Protein AF-A0A8T3V4Y4-F1 (afdb_monomer_lite)

Radius of gyration: 36.97 Å; chains: 1; bounding box: 71×54×100 Å

Secondary structure (DSSP, 8-state):
-HHHHHHHHHHHHHTTS-SHHHHHHHHHHT--HHHHHHHHHHHHHHHHTT-S-TTS-HHHHHHHHHHHHHHHHHHHHHHHHHHHHHSTTSHHIIIIITTS---HHHHHHHHHHHHHHHHHH---HHHHHHHHHHHHHHHHHHHHHHHHHHHHHSSS--HHHHHHHHHH-TT--HHHHHHHHHHHHHHHHTT---S-HHHHHHHHHHHHHHHHHHHHHHHHHHHHHSSSSHHHHHHHHTT--HHHHHHHHHHHHHHHHTTSS-TTT-SHHHHHHHHHHHTT-

Structure (mmCIF, N/CA/C/O backbone):
data_AF-A0A8T3V4Y4-F1
#
_entry.id   AF-A0A8T3V4Y4-F1
#
loop_
_atom_site.group_PDB
_atom_site.id
_atom_site.type_symbol
_atom_site.label_atom_id
_atom_site.label_alt_id
_atom_site.label_comp_id
_atom_site.label_asym_id
_atom_site.label_entity_id
_atom_site.label_seq_id
_atom_site.pdbx_PDB_ins_code
_atom_site.Cartn_x
_atom_site.Cartn_y
_atom_site.Cartn_z
_atom_site.occupancy
_atom_site.B_iso_or_equiv
_atom_site.auth_seq_id
_atom_site.auth_comp_id
_atom_site.auth_asym_id
_atom_site.auth_atom_id
_atom_site.pdbx_PDB_model_num
ATOM 1 N N . MET A 1 1 ? -27.167 -35.123 38.455 1.00 60.12 1 MET A N 1
ATOM 2 C CA . MET A 1 1 ? -26.313 -35.213 39.659 1.00 60.12 1 MET A CA 1
ATOM 3 C C . MET A 1 1 ? -25.121 -34.272 39.622 1.00 60.12 1 MET A C 1
ATOM 5 O O . MET A 1 1 ? -25.057 -33.452 40.518 1.00 60.12 1 MET A O 1
ATOM 9 N N . ILE A 1 2 ? -24.197 -34.334 38.652 1.00 62.56 2 ILE A N 1
ATOM 10 C CA . ILE A 1 2 ? -23.038 -33.414 38.645 1.00 62.56 2 ILE A CA 1
ATOM 11 C C . ILE A 1 2 ? -23.476 -31.953 38.407 1.00 62.56 2 ILE A C 1
ATOM 13 O O . ILE A 1 2 ? -23.191 -31.102 39.245 1.00 62.56 2 ILE A O 1
ATOM 17 N N . ASN A 1 3 ? -24.281 -31.679 37.376 1.00 77.31 3 ASN A N 1
ATOM 18 C CA . ASN A 1 3 ? -24.719 -30.307 37.059 1.00 77.31 3 ASN A CA 1
ATOM 19 C C . ASN A 1 3 ? -25.634 -29.721 38.142 1.00 77.31 3 ASN A C 1
ATOM 21 O O . ASN A 1 3 ? -25.551 -28.541 38.445 1.00 77.31 3 ASN A O 1
ATOM 25 N N . GLU A 1 4 ? -26.446 -30.553 38.805 1.00 79.75 4 GLU A N 1
ATOM 26 C CA . GLU A 1 4 ? -27.276 -30.136 39.949 1.00 79.75 4 GLU A CA 1
ATOM 27 C C . GLU A 1 4 ? -26.428 -29.663 41.140 1.00 79.75 4 GLU A C 1
ATOM 29 O O . GLU A 1 4 ? -26.810 -28.720 41.828 1.00 79.75 4 GLU A O 1
ATOM 34 N N . VAL A 1 5 ? -25.264 -30.282 41.374 1.00 83.00 5 VAL A N 1
ATOM 35 C CA . VAL A 1 5 ? -24.331 -29.859 42.431 1.00 83.00 5 VAL A CA 1
ATOM 36 C C . VAL A 1 5 ? -23.664 -28.531 42.064 1.00 83.00 5 VAL A C 1
ATOM 38 O O . VAL A 1 5 ? -23.534 -27.662 42.925 1.00 83.00 5 VAL A O 1
ATOM 41 N N . ILE A 1 6 ? -23.276 -28.345 40.798 1.00 83.00 6 ILE A N 1
ATOM 42 C CA . ILE A 1 6 ? -22.670 -27.092 40.317 1.00 83.00 6 ILE A CA 1
ATOM 43 C C . ILE A 1 6 ? -23.699 -25.950 40.347 1.00 83.00 6 ILE A C 1
ATOM 45 O O . ILE A 1 6 ? -23.393 -24.877 40.863 1.00 83.00 6 ILE A O 1
ATOM 49 N N . LEU A 1 7 ? -24.932 -26.190 39.889 1.00 84.88 7 LEU A N 1
ATOM 50 C CA . LEU A 1 7 ? -26.036 -25.224 39.937 1.00 84.88 7 LEU A CA 1
ATOM 51 C C . LEU A 1 7 ? -26.395 -24.830 41.375 1.00 84.88 7 LEU A C 1
ATOM 53 O O . LEU A 1 7 ? -26.516 -23.644 41.662 1.00 84.88 7 LEU A O 1
ATOM 57 N N . SER A 1 8 ? -26.481 -25.794 42.299 1.00 86.12 8 SER A N 1
ATOM 58 C CA . SER A 1 8 ? -26.720 -25.498 43.720 1.00 86.12 8 SER A CA 1
ATOM 59 C C . SER A 1 8 ? -25.617 -24.614 44.305 1.00 86.12 8 SER A C 1
ATOM 61 O O . SER A 1 8 ? -25.896 -23.706 45.081 1.00 86.12 8 SER A O 1
ATOM 63 N N . ARG A 1 9 ? -24.359 -24.855 43.924 1.00 84.69 9 ARG A N 1
ATOM 64 C CA . ARG A 1 9 ? -23.218 -24.056 44.383 1.00 84.69 9 ARG A CA 1
ATOM 65 C C . ARG A 1 9 ? -23.191 -22.660 43.752 1.00 84.69 9 ARG A C 1
ATOM 67 O O . ARG A 1 9 ? -22.784 -21.708 44.410 1.00 84.69 9 ARG A O 1
ATOM 74 N N . LEU A 1 10 ? -23.639 -22.524 42.504 1.00 86.56 10 LEU A N 1
ATOM 75 C CA . LEU A 1 10 ? -23.843 -21.229 41.852 1.00 86.56 10 LEU A CA 1
ATOM 76 C C . LEU A 1 10 ? -24.922 -20.417 42.581 1.00 86.56 10 LEU A C 1
ATOM 78 O O . LEU A 1 10 ? -24.707 -19.243 42.877 1.00 86.56 10 LEU A O 1
ATOM 82 N N . ASP A 1 11 ? -26.045 -21.051 42.921 1.00 86.44 11 ASP A N 1
ATOM 83 C CA . ASP A 1 11 ? -27.130 -20.420 43.678 1.00 86.44 11 ASP A CA 1
ATOM 84 C C . ASP A 1 11 ? -26.688 -20.039 45.105 1.00 86.44 11 ASP A C 1
ATOM 86 O O . ASP A 1 11 ? -27.067 -18.984 45.598 1.00 86.44 11 ASP A O 1
ATOM 90 N N . GLU A 1 12 ? -25.810 -20.802 45.760 1.00 85.56 12 GLU A N 1
ATOM 91 C CA . GLU A 1 12 ? -25.213 -20.385 47.043 1.00 85.56 12 GLU A CA 1
ATOM 92 C C . GLU A 1 12 ? -24.317 -19.143 46.908 1.00 85.56 12 GLU A C 1
ATOM 94 O O . GLU A 1 12 ? -24.276 -18.289 47.798 1.00 85.56 12 GLU A O 1
ATOM 99 N N . LEU A 1 13 ? -23.575 -19.037 45.803 1.00 83.50 13 LEU A N 1
ATOM 100 C CA . LEU A 1 13 ? -22.661 -17.924 45.557 1.00 83.50 13 LEU A CA 1
ATOM 101 C C . LEU A 1 13 ? -23.391 -16.651 45.112 1.00 83.50 13 LEU A C 1
ATOM 103 O O . LEU A 1 13 ? -22.924 -15.556 45.434 1.00 83.50 13 LEU A O 1
ATOM 107 N N . ILE A 1 14 ? -24.506 -16.773 44.383 1.00 83.00 14 ILE A N 1
ATOM 108 C CA . ILE A 1 14 ? -25.141 -15.656 43.661 1.00 83.00 14 ILE A CA 1
ATOM 109 C C . ILE A 1 14 ? -26.658 -15.526 43.910 1.00 83.00 14 ILE A C 1
ATOM 111 O O . ILE A 1 14 ? -27.207 -14.440 43.750 1.00 83.00 14 ILE A O 1
ATOM 115 N N . GLY A 1 15 ? -27.340 -16.599 44.312 1.00 70.38 15 GLY A N 1
ATOM 116 C CA . GLY A 1 15 ? -28.778 -16.837 44.104 1.00 70.38 15 GLY A CA 1
ATOM 117 C C . GLY A 1 15 ? -29.770 -15.868 44.750 1.00 70.38 15 GLY A C 1
ATOM 118 O O . GLY A 1 15 ? -30.885 -15.757 44.252 1.00 70.38 15 GLY A O 1
ATOM 119 N N . ASP A 1 16 ? -29.373 -15.119 45.779 1.00 70.44 16 ASP A N 1
ATOM 120 C CA . ASP A 1 16 ? -30.229 -14.090 46.393 1.00 70.44 16 ASP A CA 1
ATOM 121 C C . ASP A 1 16 ? -29.859 -12.661 45.961 1.00 70.44 16 ASP A C 1
ATOM 123 O O . ASP A 1 16 ? -30.430 -11.696 46.468 1.00 70.44 16 ASP A O 1
ATOM 127 N N . TYR A 1 17 ? -28.856 -12.496 45.089 1.00 75.25 17 TYR A N 1
ATOM 128 C CA . TYR A 1 17 ? -28.276 -11.208 44.674 1.00 75.25 17 TYR A CA 1
ATOM 129 C C . TYR A 1 17 ? -27.835 -10.285 45.836 1.00 75.25 17 TYR A C 1
ATOM 131 O O . TYR A 1 17 ? -27.476 -9.126 45.632 1.00 75.25 17 TYR A O 1
ATOM 139 N N . ASP A 1 18 ? -27.816 -10.801 47.067 1.00 78.00 18 ASP A N 1
ATOM 140 C CA . ASP A 1 18 ? -27.444 -10.082 48.290 1.00 78.00 18 ASP A CA 1
ATOM 141 C C . ASP A 1 18 ? -26.159 -10.642 48.927 1.00 78.00 18 ASP A C 1
ATOM 143 O O . ASP A 1 18 ? -25.665 -10.130 49.940 1.00 78.00 18 ASP A O 1
ATOM 147 N N . THR A 1 19 ? -25.578 -11.681 48.315 1.00 86.19 19 THR A N 1
ATOM 148 C CA . THR A 1 19 ? -24.357 -12.317 48.809 1.00 86.19 19 THR A CA 1
ATOM 149 C C . THR A 1 19 ? -23.170 -11.342 48.735 1.00 86.19 19 THR A C 1
ATOM 151 O O . THR A 1 19 ? -23.076 -10.527 47.809 1.00 86.19 19 THR A O 1
ATOM 154 N N . PRO A 1 20 ? -22.210 -11.409 49.681 1.00 86.88 20 PRO A N 1
ATOM 155 C CA . PRO A 1 20 ? -21.009 -10.574 49.628 1.00 86.88 20 PRO A CA 1
ATOM 156 C C . PRO A 1 20 ? -20.222 -10.735 48.323 1.00 86.88 20 PRO A C 1
ATOM 158 O O . PRO A 1 20 ? -19.665 -9.762 47.821 1.00 86.88 20 PRO A O 1
ATOM 161 N N . PHE A 1 21 ? -20.201 -11.950 47.768 1.00 87.31 21 PHE A N 1
ATOM 162 C CA . PHE A 1 21 ? -19.518 -12.250 46.514 1.00 87.31 21 PHE A CA 1
ATOM 163 C C . PHE A 1 21 ? -20.225 -11.618 45.308 1.00 87.31 21 PHE A C 1
ATOM 165 O O . PHE A 1 21 ? -19.571 -10.969 44.498 1.00 87.31 21 PHE A O 1
ATOM 172 N N . PHE A 1 22 ? -21.555 -11.700 45.225 1.00 86.94 22 PHE A N 1
ATOM 173 C CA . PHE A 1 22 ? -22.296 -11.042 44.150 1.00 86.94 22 PHE A CA 1
ATOM 174 C C . PHE A 1 22 ? -22.171 -9.517 44.210 1.00 86.94 22 PHE A C 1
ATOM 176 O O . PHE A 1 22 ? -21.931 -8.876 43.191 1.00 86.94 22 PHE A O 1
ATOM 183 N N . LYS A 1 23 ? -22.239 -8.926 45.410 1.00 85.62 23 LYS A N 1
ATOM 184 C CA . LYS A 1 23 ? -21.982 -7.488 45.595 1.00 85.62 23 LYS A CA 1
ATOM 185 C C . LYS A 1 23 ? -20.575 -7.104 45.152 1.00 85.62 23 LYS A C 1
ATOM 187 O O . LYS A 1 23 ? -20.403 -6.079 44.503 1.00 85.62 23 LYS A O 1
ATOM 192 N N . TYR A 1 24 ? -19.574 -7.919 45.486 1.00 88.38 24 TYR A N 1
ATOM 193 C CA . TYR A 1 24 ? -18.208 -7.715 45.011 1.00 88.38 24 TYR A CA 1
ATOM 194 C C . TYR A 1 24 ? -18.149 -7.679 43.479 1.00 88.38 24 TYR A C 1
ATOM 196 O O . TYR A 1 24 ? -17.570 -6.743 42.936 1.00 88.38 24 TYR A O 1
ATOM 204 N N . LEU A 1 25 ? -18.780 -8.631 42.790 1.00 86.19 25 LEU A N 1
ATOM 205 C CA . LEU A 1 25 ? -18.831 -8.662 41.326 1.00 86.19 25 LEU A CA 1
ATOM 206 C C . LEU A 1 25 ? -19.539 -7.428 40.753 1.00 86.19 25 LEU A C 1
ATOM 208 O O . LEU A 1 25 ? -18.972 -6.743 39.907 1.00 86.19 25 LEU A O 1
ATOM 212 N N . LEU A 1 26 ? -20.726 -7.098 41.268 1.00 84.75 26 LEU A N 1
ATOM 213 C CA . LEU A 1 26 ? -21.514 -5.936 40.850 1.00 84.75 26 LEU A CA 1
ATOM 214 C C . LEU A 1 26 ? -20.692 -4.639 40.912 1.00 84.75 26 LEU A C 1
ATOM 216 O O . LEU A 1 26 ? -20.635 -3.890 39.942 1.00 84.75 26 LEU A O 1
ATOM 220 N N . TYR A 1 27 ? -20.017 -4.391 42.038 1.00 82.88 27 TYR A N 1
ATOM 221 C CA . TYR A 1 27 ? -19.253 -3.157 42.242 1.00 82.88 27 TYR A CA 1
ATOM 222 C C . TYR A 1 27 ? -17.890 -3.151 41.553 1.00 82.88 27 TYR A C 1
ATOM 224 O O . TYR A 1 27 ? -17.376 -2.081 41.241 1.00 82.88 27 TYR A O 1
ATOM 232 N N . SER A 1 28 ? -17.282 -4.320 41.353 1.00 85.00 28 SER A N 1
ATOM 233 C CA . SER A 1 28 ? -15.948 -4.416 40.745 1.00 85.00 28 SER A CA 1
ATOM 234 C C . SER A 1 28 ? -15.999 -4.327 39.222 1.00 85.00 28 SER A C 1
ATOM 236 O O . SER A 1 28 ? -15.029 -3.884 38.614 1.00 85.00 28 SER A O 1
ATOM 238 N N . TYR A 1 29 ? -17.120 -4.732 38.623 1.00 85.81 29 TYR A N 1
ATOM 239 C CA . TYR A 1 29 ? -17.341 -4.740 37.177 1.00 85.81 29 TYR A CA 1
ATOM 240 C C . TYR A 1 29 ? -18.297 -3.631 36.693 1.00 85.81 29 TYR A C 1
ATOM 242 O O . TYR A 1 29 ? -18.481 -3.489 35.489 1.00 85.81 29 TYR A O 1
ATOM 250 N N . ASP A 1 30 ? -18.858 -2.835 37.616 1.00 83.25 30 ASP A N 1
ATOM 251 C CA . ASP A 1 30 ? -19.761 -1.694 37.356 1.00 83.25 30 ASP A CA 1
ATOM 252 C C . ASP A 1 30 ? -20.943 -2.042 36.429 1.00 83.25 30 ASP A C 1
ATOM 254 O O . ASP A 1 30 ? -21.294 -1.306 35.510 1.00 83.25 30 ASP A O 1
ATOM 258 N N . LEU A 1 31 ? -21.541 -3.215 36.654 1.00 83.56 31 LEU A N 1
ATOM 259 C CA . LEU A 1 31 ? -22.662 -3.728 35.864 1.00 83.56 31 LEU A CA 1
ATOM 260 C C . LEU A 1 31 ? -24.004 -3.392 36.520 1.00 83.56 31 LEU A C 1
ATOM 262 O O . LEU A 1 31 ? -24.123 -3.309 37.746 1.00 83.5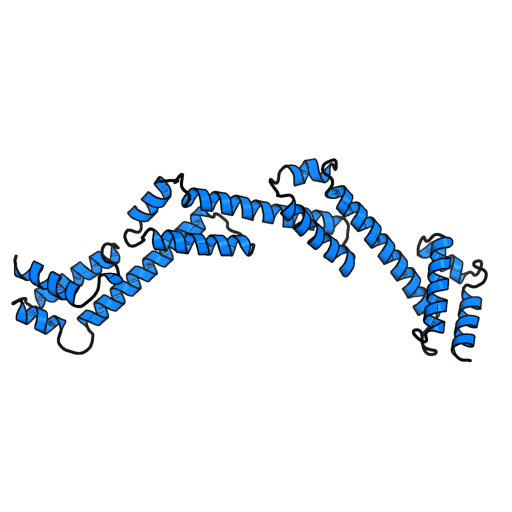6 31 LEU A O 1
ATOM 266 N N . SER A 1 32 ? -25.047 -3.246 35.706 1.00 86.31 32 SER A N 1
ATOM 267 C CA . SER A 1 32 ? -26.423 -3.165 36.198 1.00 86.31 32 SER A CA 1
ATOM 268 C C . SER A 1 32 ? -26.938 -4.531 36.669 1.00 86.31 32 SER A C 1
ATOM 270 O O . SER A 1 32 ? -26.449 -5.583 36.255 1.00 86.31 32 SER A O 1
ATOM 272 N N . LEU A 1 33 ? -27.977 -4.529 37.513 1.00 85.50 33 LEU A N 1
ATOM 273 C CA . LEU A 1 33 ? -28.589 -5.771 37.999 1.00 85.50 33 LEU A CA 1
ATOM 274 C C . LEU A 1 33 ? -29.116 -6.642 36.845 1.00 85.50 33 LEU A C 1
ATOM 276 O O . LEU A 1 33 ? -28.907 -7.848 36.853 1.00 85.50 33 LEU A O 1
ATOM 280 N N . GLU A 1 34 ? -29.733 -6.028 35.833 1.00 87.25 34 GLU A N 1
ATOM 281 C CA . GLU A 1 34 ? -30.253 -6.723 34.647 1.00 87.25 34 GLU A CA 1
ATOM 282 C C . GLU A 1 34 ? -29.131 -7.414 33.849 1.00 87.25 34 GLU A C 1
ATOM 284 O O . GLU A 1 34 ? -29.281 -8.551 33.399 1.00 87.25 34 GLU A O 1
ATOM 289 N N . GLU A 1 35 ? -27.962 -6.778 33.725 1.00 86.19 35 GLU A N 1
ATOM 290 C CA . GLU A 1 35 ? -26.791 -7.389 33.085 1.00 86.19 35 GLU A CA 1
ATOM 291 C C . GLU A 1 35 ? -26.245 -8.564 33.895 1.00 86.19 35 GLU A C 1
ATOM 293 O O . GLU A 1 35 ? -25.882 -9.593 33.320 1.00 86.19 35 GLU A O 1
ATOM 298 N N . CYS A 1 36 ? -26.219 -8.443 35.221 1.00 86.56 36 CYS A N 1
ATOM 299 C CA . CYS A 1 36 ? -25.830 -9.540 36.096 1.00 86.56 36 CYS A CA 1
ATOM 300 C C . CYS A 1 36 ? -26.794 -10.729 35.993 1.00 86.56 36 CYS A C 1
ATOM 302 O O . CYS A 1 36 ? -26.338 -11.869 35.911 1.00 86.56 36 CYS A O 1
ATOM 304 N N . GLU A 1 37 ? -28.104 -10.485 35.949 1.00 87.00 37 GLU A N 1
ATOM 305 C CA . GLU A 1 37 ? -29.119 -11.529 35.765 1.00 87.00 37 GLU A CA 1
ATOM 306 C C . GLU A 1 37 ? -28.940 -12.263 34.428 1.00 87.00 37 GLU A C 1
ATOM 308 O O . GLU A 1 37 ? -28.999 -13.494 34.382 1.00 87.00 37 GLU A O 1
ATOM 313 N N . LEU A 1 38 ? -28.632 -11.534 33.349 1.00 89.25 38 LEU A N 1
ATOM 314 C CA . LEU A 1 38 ? -28.322 -12.121 32.041 1.00 89.25 38 LEU A CA 1
ATOM 315 C C . LEU A 1 38 ? -27.053 -12.984 32.072 1.00 89.25 38 LEU A C 1
ATOM 317 O O . LEU A 1 38 ? -27.049 -14.078 31.502 1.00 89.25 38 LEU A O 1
ATOM 321 N N . ILE A 1 39 ? -25.989 -12.529 32.745 1.00 89.31 39 ILE A N 1
ATOM 322 C CA . ILE A 1 39 ? -24.757 -13.317 32.919 1.00 89.31 39 ILE A CA 1
ATOM 323 C C . ILE A 1 39 ? -25.055 -14.613 33.679 1.00 89.31 39 ILE A C 1
ATOM 325 O O . ILE A 1 39 ? -24.628 -15.687 33.258 1.00 89.31 39 ILE A O 1
ATOM 329 N N . VAL A 1 40 ? -25.801 -14.523 34.783 1.00 88.44 40 VAL A N 1
ATOM 330 C CA . VAL A 1 40 ? -26.152 -15.682 35.614 1.00 88.44 40 VAL A CA 1
ATOM 331 C C . VAL A 1 40 ? -27.039 -16.660 34.848 1.00 88.44 40 VAL A C 1
ATOM 333 O O . VAL A 1 40 ? -26.817 -17.865 34.942 1.00 88.44 40 VAL A O 1
ATOM 336 N N . SER A 1 41 ? -28.000 -16.175 34.057 1.00 89.75 41 SER A N 1
ATOM 337 C CA . SER A 1 41 ? -28.812 -17.032 33.185 1.00 89.75 41 SER A CA 1
ATOM 338 C C . SER A 1 41 ? -27.937 -17.795 32.193 1.00 89.75 41 SER A C 1
ATOM 340 O O . SER A 1 41 ? -28.050 -19.012 32.101 1.00 89.75 41 SER A O 1
ATOM 342 N N . LYS A 1 42 ? -27.008 -17.106 31.519 1.00 90.19 42 LYS A N 1
ATOM 343 C CA . LYS A 1 42 ? -26.087 -17.737 30.565 1.00 90.19 42 LYS A CA 1
ATOM 344 C C . LYS A 1 42 ? -25.176 -18.770 31.237 1.00 90.19 42 LYS A C 1
ATOM 346 O O . LYS A 1 42 ? -24.993 -19.854 30.702 1.00 90.19 42 LYS A O 1
ATOM 351 N N . LEU A 1 43 ? -24.653 -18.471 32.429 1.00 89.69 43 LEU A N 1
ATOM 352 C CA . LEU A 1 43 ? -23.885 -19.431 33.233 1.00 89.69 43 LEU A CA 1
ATOM 353 C C . LEU A 1 43 ? -24.704 -20.689 33.548 1.00 89.69 43 LEU A C 1
ATOM 355 O O . LEU A 1 43 ? -24.182 -21.796 33.457 1.00 89.69 43 LEU A O 1
ATOM 359 N N . LYS A 1 44 ? -25.982 -20.536 33.916 1.00 89.25 44 LYS A N 1
ATOM 360 C CA . LYS A 1 44 ? -26.880 -21.671 34.187 1.00 89.25 44 LYS A CA 1
ATOM 361 C C . LYS A 1 44 ? -27.134 -22.512 32.939 1.00 89.25 44 LYS A C 1
ATOM 363 O O . LYS A 1 44 ? -27.154 -23.739 33.051 1.00 89.25 44 LYS A O 1
ATOM 368 N N . ASP A 1 45 ? -27.293 -21.871 31.786 1.00 90.12 45 ASP A N 1
ATOM 369 C CA . ASP A 1 45 ? -27.444 -22.553 30.499 1.00 90.12 45 ASP A CA 1
ATOM 370 C C . ASP A 1 45 ? -26.165 -23.337 30.152 1.00 90.12 45 ASP A C 1
ATOM 372 O O . ASP A 1 45 ? -26.232 -24.543 29.930 1.00 90.12 45 ASP A O 1
ATOM 376 N N . ASP A 1 46 ? -24.987 -22.714 30.254 1.00 89.75 46 ASP A N 1
ATOM 377 C CA . ASP A 1 46 ? -23.696 -23.351 29.947 1.00 89.75 46 ASP A CA 1
ATOM 378 C C . ASP A 1 46 ? -23.342 -24.505 30.918 1.00 89.75 46 ASP A C 1
ATOM 380 O O . ASP A 1 46 ? -22.743 -25.504 30.513 1.00 89.75 46 ASP A O 1
ATOM 384 N N . ILE A 1 47 ? -23.749 -24.425 32.194 1.00 87.19 47 ILE A N 1
ATOM 385 C CA . ILE A 1 47 ? -23.660 -25.553 33.147 1.00 87.19 47 ILE A CA 1
ATOM 386 C C . ILE A 1 47 ? -24.637 -26.674 32.764 1.00 87.19 47 ILE A C 1
ATOM 388 O O . ILE A 1 47 ? -24.335 -27.855 32.940 1.00 87.19 47 ILE A O 1
ATOM 392 N N . SER A 1 48 ? -25.827 -26.325 32.276 1.00 87.62 48 SER A N 1
ATOM 393 C CA . SER A 1 48 ? -26.833 -27.310 31.861 1.00 87.62 48 SER A CA 1
ATOM 394 C C . SER A 1 48 ? -26.417 -28.045 30.585 1.00 87.62 48 SER A C 1
ATOM 396 O O . SER A 1 48 ? -26.708 -29.234 30.461 1.00 87.62 48 SER A O 1
ATOM 398 N N . ASP A 1 49 ? -25.685 -27.363 29.703 1.00 88.31 49 ASP A N 1
ATOM 399 C CA . ASP A 1 49 ? -25.179 -27.865 28.422 1.00 88.31 49 ASP A CA 1
ATOM 400 C C . ASP A 1 49 ? -23.812 -28.583 28.523 1.00 88.31 49 ASP A C 1
ATOM 402 O O . ASP A 1 49 ? -23.198 -28.887 27.499 1.00 88.31 49 ASP A O 1
ATOM 406 N N . ASP A 1 50 ? -23.328 -28.883 29.738 1.00 83.75 50 ASP A N 1
ATOM 407 C CA . ASP A 1 50 ? -22.033 -29.540 30.009 1.00 83.75 50 ASP A CA 1
ATOM 408 C C . ASP A 1 50 ? -20.806 -28.783 29.441 1.00 83.75 50 ASP A C 1
ATOM 410 O O . ASP A 1 50 ? -19.744 -29.372 29.216 1.00 83.75 50 ASP A O 1
ATOM 414 N N . VAL A 1 51 ? -20.919 -27.467 29.214 1.00 85.88 51 VAL A N 1
ATOM 415 C CA . VAL A 1 51 ? -19.789 -26.619 28.785 1.00 85.88 51 VAL A CA 1
ATOM 416 C C . VAL A 1 51 ? -18.816 -26.393 29.945 1.00 85.88 51 VAL A C 1
ATOM 418 O O . VAL A 1 51 ? -17.604 -26.348 29.736 1.00 85.88 51 VAL A O 1
ATOM 421 N N . ILE A 1 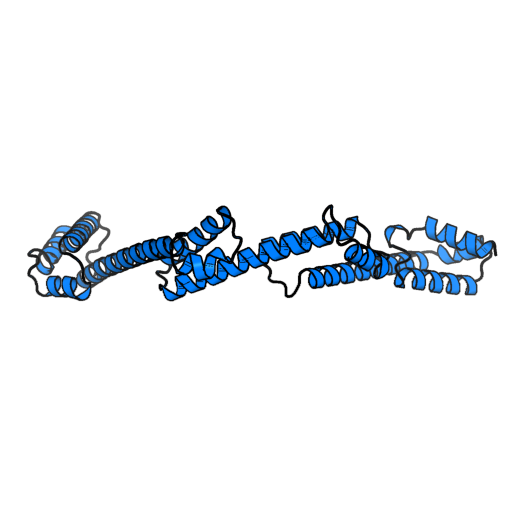52 ? -19.351 -26.274 31.164 1.00 82.81 52 ILE A N 1
ATOM 422 C CA . ILE A 1 52 ? -18.595 -26.089 32.408 1.00 82.81 52 ILE A CA 1
ATOM 423 C C . ILE A 1 52 ? -18.463 -27.440 33.117 1.00 82.81 52 ILE A C 1
ATOM 425 O O . ILE A 1 52 ? -19.457 -28.103 33.418 1.00 82.81 52 ILE A O 1
ATOM 429 N N . SER A 1 53 ? -17.227 -27.852 33.391 1.00 76.25 53 SER A N 1
ATOM 430 C CA . SER A 1 53 ? -16.913 -29.147 33.991 1.00 76.25 53 SER A CA 1
ATOM 431 C C . SER A 1 53 ? -16.999 -29.120 35.521 1.00 76.25 53 SER A C 1
ATOM 433 O O . SER A 1 53 ? -16.886 -28.078 36.164 1.00 76.25 53 SER A O 1
ATOM 435 N N . SER A 1 54 ? -17.137 -30.294 36.143 1.00 70.62 54 SER A N 1
ATOM 436 C CA . SER A 1 54 ? -17.115 -30.423 37.609 1.00 70.62 54 SER A CA 1
ATOM 437 C C . SER A 1 54 ? -15.779 -30.090 38.261 1.00 70.62 54 SER A C 1
ATOM 439 O O . SER A 1 54 ? -15.746 -29.847 39.468 1.00 70.62 54 SER A O 1
ATOM 441 N N . ASP A 1 55 ? -14.697 -30.126 37.485 1.00 76.88 55 ASP A N 1
ATOM 442 C CA . ASP A 1 55 ? -13.347 -29.832 37.960 1.00 76.88 55 ASP A CA 1
ATOM 443 C C . ASP A 1 55 ? -13.022 -28.332 37.844 1.00 76.88 55 ASP A C 1
ATOM 445 O O . ASP A 1 55 ? -12.001 -27.881 38.370 1.00 76.88 55 ASP A O 1
ATOM 449 N N . ASP A 1 56 ? -13.895 -27.548 37.202 1.00 79.75 56 ASP A N 1
ATOM 450 C CA . ASP A 1 56 ? -13.688 -26.120 37.001 1.00 79.75 56 ASP A CA 1
ATOM 451 C C . ASP A 1 56 ? -13.865 -25.357 38.320 1.00 79.75 56 ASP A C 1
ATOM 453 O O . ASP A 1 56 ? -14.793 -25.581 39.109 1.00 79.75 56 ASP A O 1
ATOM 457 N N . ASN A 1 57 ? -12.974 -24.397 38.569 1.00 86.94 57 ASN A N 1
ATOM 458 C CA . ASN A 1 57 ? -13.132 -23.486 39.691 1.00 86.94 57 ASN A CA 1
ATOM 459 C C . ASN A 1 57 ? -14.288 -22.522 39.396 1.00 86.94 57 ASN A C 1
ATOM 461 O O . ASN A 1 57 ? -14.109 -21.510 38.724 1.00 86.94 57 ASN A O 1
ATOM 465 N N . LEU A 1 58 ? -15.470 -22.823 39.939 1.00 85.94 58 LEU A N 1
ATOM 466 C CA . LEU A 1 58 ? -16.691 -22.050 39.700 1.00 85.94 58 LEU A CA 1
ATOM 467 C C . LEU A 1 58 ? -16.523 -20.546 39.979 1.00 85.94 58 LEU A C 1
ATOM 469 O O . LEU A 1 58 ? -17.118 -19.735 39.279 1.00 85.94 58 LEU A O 1
ATOM 473 N N . VAL A 1 59 ? -15.690 -20.159 40.954 1.00 87.81 59 VAL A N 1
ATOM 474 C CA . VAL A 1 59 ? -15.401 -18.741 41.221 1.00 87.81 59 VAL A CA 1
ATOM 475 C C . VAL A 1 59 ? -14.682 -18.106 40.034 1.00 87.81 59 VAL A C 1
ATOM 477 O O . VAL A 1 59 ? -15.135 -17.072 39.565 1.00 87.81 59 VAL A O 1
ATOM 480 N N . GLU A 1 60 ? -13.624 -18.732 39.512 1.00 87.88 60 GLU A N 1
ATOM 481 C CA . GLU A 1 60 ? -12.885 -18.233 38.339 1.00 87.88 60 GLU A CA 1
ATOM 482 C C . GLU A 1 60 ? -13.763 -18.187 37.084 1.00 87.88 60 GLU A C 1
ATOM 484 O O . GLU A 1 60 ? -13.668 -17.238 36.309 1.00 87.88 60 GLU A O 1
ATOM 489 N N . VAL A 1 61 ? -14.651 -19.171 36.907 1.00 90.12 61 VAL A N 1
ATOM 490 C CA . VAL A 1 61 ? -15.614 -19.194 35.797 1.00 90.12 61 VAL A CA 1
ATOM 491 C C . VAL A 1 61 ? -16.571 -18.002 35.885 1.00 90.12 61 VAL A C 1
ATOM 493 O O . VAL A 1 61 ? -16.739 -17.285 34.903 1.00 90.12 61 VAL A O 1
ATOM 496 N N . ILE A 1 62 ? -17.152 -17.732 37.059 1.00 89.19 62 ILE A N 1
ATOM 497 C CA . ILE A 1 62 ? -18.005 -16.548 37.270 1.00 89.19 62 ILE A CA 1
ATOM 498 C C . ILE A 1 62 ? -17.197 -15.260 37.022 1.00 89.19 62 ILE A C 1
ATOM 500 O O . ILE A 1 62 ? -17.638 -14.395 36.266 1.00 89.19 62 ILE A O 1
ATOM 504 N N . GLU A 1 63 ? -15.994 -15.196 37.604 1.00 89.88 63 GLU A N 1
ATOM 505 C CA . GLU A 1 63 ? -14.874 -14.292 37.292 1.00 89.88 63 GLU A CA 1
ATOM 506 C C . GLU A 1 63 ? -14.847 -13.829 35.834 1.00 89.88 63 GLU A C 1
ATOM 508 O O . GLU A 1 63 ? -14.980 -12.656 35.468 1.00 89.88 63 GLU A O 1
ATOM 513 N N . GLU A 1 64 ? -14.649 -14.835 34.995 1.00 90.50 64 GLU A N 1
ATOM 514 C CA . GLU A 1 64 ? -14.398 -14.703 33.576 1.00 90.50 64 GLU A CA 1
ATOM 515 C C . GLU A 1 64 ? -15.650 -14.279 32.805 1.00 90.50 64 GLU A C 1
ATOM 517 O O . GLU A 1 64 ? -15.548 -13.421 31.932 1.00 90.50 64 GLU A O 1
ATOM 522 N N . TYR A 1 65 ? -16.840 -14.778 33.151 1.00 91.06 65 TYR A N 1
ATOM 523 C CA . TYR A 1 65 ? -18.085 -14.355 32.494 1.00 91.06 65 TYR A CA 1
ATOM 524 C C . TYR A 1 65 ? -18.389 -12.873 32.735 1.00 91.06 65 TYR A C 1
ATOM 526 O O . TYR A 1 65 ? -18.764 -12.155 31.803 1.00 91.06 65 TYR A O 1
ATOM 534 N N . PHE A 1 66 ? -18.195 -12.395 33.967 1.00 90.75 66 PHE A N 1
ATOM 535 C CA . PHE A 1 66 ? -18.362 -10.977 34.295 1.00 90.75 66 PHE A CA 1
ATOM 536 C C . PHE A 1 66 ? -17.336 -10.117 33.551 1.00 90.75 66 PHE A C 1
ATOM 538 O O . PHE A 1 66 ? -17.701 -9.134 32.903 1.00 90.75 66 PHE A O 1
ATOM 545 N N . ARG A 1 67 ? -16.064 -10.530 33.551 1.00 89.69 67 ARG A N 1
ATOM 546 C CA . ARG A 1 67 ? -15.000 -9.841 32.809 1.00 89.69 67 ARG A CA 1
ATOM 547 C C . ARG A 1 67 ? -15.276 -9.785 31.306 1.00 89.69 67 ARG A C 1
ATOM 549 O O . ARG A 1 67 ? -15.110 -8.727 30.699 1.00 89.69 67 ARG A O 1
ATOM 556 N N . GLN A 1 68 ? -15.695 -10.895 30.703 1.00 88.94 68 GLN A N 1
ATOM 557 C CA . GLN A 1 68 ? -16.041 -10.956 29.283 1.00 88.94 68 GLN A CA 1
ATOM 558 C C . GLN A 1 68 ? -17.176 -9.995 28.950 1.00 88.94 68 GLN A C 1
ATOM 560 O O . GLN A 1 68 ? -17.082 -9.279 27.954 1.00 88.94 68 GLN A O 1
ATOM 565 N N . LYS A 1 69 ? -18.198 -9.905 29.810 1.00 88.12 69 LYS A N 1
ATOM 566 C CA . LYS A 1 69 ? -19.297 -8.963 29.605 1.00 88.12 69 LYS A CA 1
ATOM 567 C C . LYS A 1 69 ? -18.825 -7.510 29.614 1.00 88.12 69 LYS A C 1
ATOM 569 O O . LYS A 1 69 ? -19.207 -6.753 28.726 1.00 88.12 69 LYS A O 1
ATOM 574 N N . CYS A 1 70 ? -17.959 -7.131 30.553 1.00 86.81 70 CYS A N 1
ATOM 575 C CA . CYS A 1 70 ? -17.368 -5.790 30.564 1.00 86.81 70 CYS A CA 1
ATOM 576 C C . CYS A 1 70 ? -16.576 -5.509 29.284 1.00 86.81 70 CYS A C 1
ATOM 578 O O . CYS A 1 70 ? -16.746 -4.452 28.688 1.00 86.81 70 CYS A O 1
ATOM 580 N N . ILE A 1 71 ? -15.771 -6.468 28.814 1.00 88.94 71 ILE A N 1
ATOM 581 C CA . ILE A 1 71 ? -15.018 -6.333 27.557 1.00 88.94 71 ILE A CA 1
ATOM 582 C C . ILE A 1 71 ? -15.963 -6.164 26.357 1.00 88.94 71 ILE A C 1
ATOM 584 O O . ILE A 1 71 ? -15.680 -5.366 25.465 1.00 88.94 71 ILE A O 1
ATOM 588 N N . GLU A 1 72 ? -17.074 -6.900 26.299 1.00 88.56 72 GLU A N 1
ATOM 589 C CA . GLU A 1 72 ? -18.087 -6.734 25.247 1.00 88.56 72 GLU A CA 1
ATOM 590 C C . GLU A 1 72 ? -18.702 -5.332 25.268 1.00 88.56 72 GLU A C 1
ATOM 592 O O . GLU A 1 72 ? -18.833 -4.704 24.213 1.00 88.56 72 GLU A O 1
ATOM 597 N N . THR A 1 73 ? -19.039 -4.828 26.455 1.00 87.75 73 THR A N 1
ATOM 598 C CA . THR A 1 73 ? -19.575 -3.475 26.628 1.00 87.75 73 THR A CA 1
ATOM 599 C C . THR A 1 73 ? -18.550 -2.420 26.215 1.00 87.75 73 THR A C 1
ATOM 601 O O . THR A 1 73 ? -18.865 -1.568 25.389 1.00 87.75 73 THR A O 1
ATOM 604 N N . GLU A 1 74 ? -17.296 -2.537 26.658 1.00 88.81 74 GLU A N 1
ATOM 605 C CA . GLU A 1 74 ? -16.205 -1.652 26.230 1.00 88.81 74 GLU A CA 1
ATOM 606 C C . GLU A 1 74 ? -16.026 -1.647 24.708 1.00 88.81 74 GLU A C 1
ATOM 608 O O . GLU A 1 74 ? -15.846 -0.591 24.099 1.00 88.81 74 GLU A O 1
ATOM 613 N N . LYS A 1 75 ? -16.060 -2.824 24.070 1.00 92.94 75 LYS A N 1
ATOM 614 C CA . LYS A 1 75 ? -15.956 -2.938 22.610 1.00 92.94 75 LYS A CA 1
ATOM 615 C C . LYS A 1 75 ? -17.118 -2.233 21.924 1.00 92.94 75 LYS A C 1
ATOM 617 O O . LYS A 1 75 ? -16.882 -1.497 20.969 1.00 92.94 75 LYS A O 1
ATOM 622 N N . ARG A 1 76 ? -18.350 -2.422 22.404 1.00 91.75 76 ARG A N 1
ATOM 623 C CA . ARG A 1 76 ? -19.532 -1.736 21.866 1.00 91.75 76 ARG A CA 1
ATOM 624 C C . ARG A 1 76 ? -19.381 -0.219 21.971 1.00 91.75 76 ARG A C 1
ATOM 626 O O . ARG A 1 76 ? -19.545 0.465 20.965 1.00 91.75 76 ARG A O 1
ATOM 633 N N . ASP A 1 77 ? -18.990 0.289 23.133 1.00 92.62 77 ASP A N 1
ATOM 634 C CA . ASP A 1 77 ? -18.817 1.726 23.360 1.00 92.62 77 ASP A CA 1
ATOM 635 C C . ASP A 1 77 ? -17.718 2.304 22.448 1.00 92.62 77 ASP A C 1
ATOM 637 O O . ASP A 1 77 ? -17.856 3.391 21.884 1.00 92.62 77 ASP A O 1
ATOM 641 N N . LYS A 1 78 ? -16.646 1.541 22.201 1.00 94.88 78 LYS A N 1
ATOM 642 C CA . LYS A 1 78 ? -15.590 1.893 21.236 1.00 94.88 78 LYS A CA 1
ATOM 643 C C . LYS A 1 78 ? -16.068 1.884 19.784 1.00 94.88 78 LYS A C 1
ATOM 645 O O . LYS A 1 78 ? -15.600 2.701 18.992 1.00 94.88 78 LYS A O 1
ATOM 650 N N . LEU A 1 79 ? -16.979 0.986 19.410 1.00 94.75 79 LEU A N 1
ATOM 651 C CA . LEU A 1 79 ? -17.591 0.971 18.076 1.00 94.75 79 LEU A CA 1
ATOM 652 C C . LEU A 1 79 ? -18.540 2.156 17.875 1.00 94.75 79 LEU A C 1
ATOM 654 O O . LEU A 1 79 ? -18.538 2.780 16.808 1.00 94.75 79 LEU A O 1
ATOM 658 N N . GLU A 1 80 ? -19.297 2.525 18.906 1.00 95.19 80 GLU A N 1
ATOM 659 C CA . GLU A 1 80 ? -20.079 3.763 18.917 1.00 95.19 80 GLU A CA 1
ATOM 660 C C . GLU A 1 80 ? -19.158 4.981 18.798 1.00 95.19 80 GLU A C 1
ATOM 662 O O . GLU A 1 80 ? -19.403 5.870 17.978 1.00 95.19 80 GLU A O 1
ATOM 667 N N . TYR A 1 81 ? -18.039 4.981 19.525 1.00 94.94 81 TYR A N 1
ATOM 668 C CA . TYR A 1 81 ? -17.029 6.026 19.437 1.00 94.94 81 TYR A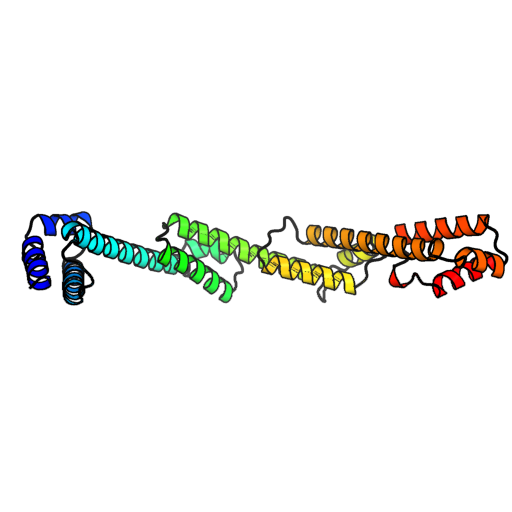 CA 1
ATOM 669 C C . TYR A 1 81 ? -16.398 6.136 18.042 1.00 94.94 81 TYR A C 1
ATOM 671 O O . TYR A 1 81 ? -16.293 7.238 17.500 1.00 94.94 81 TYR A O 1
ATOM 679 N N . LEU A 1 82 ? -16.017 5.018 17.418 1.00 95.00 82 LEU A N 1
ATOM 680 C CA . LEU A 1 82 ? -15.519 4.982 16.039 1.00 95.00 82 LEU A CA 1
ATOM 681 C C . LEU A 1 82 ? -16.556 5.557 15.064 1.00 95.00 82 LEU A C 1
ATOM 683 O O . LEU A 1 82 ? -16.218 6.384 14.216 1.00 95.00 82 LEU A O 1
ATOM 687 N N . SER A 1 83 ? -17.817 5.151 15.210 1.00 94.06 83 SER A N 1
ATOM 688 C CA . SER A 1 83 ? -18.925 5.633 14.379 1.00 94.06 83 SER A CA 1
ATOM 689 C C . SER A 1 83 ? -19.141 7.137 14.553 1.00 94.06 83 SER A C 1
ATOM 691 O O . SER A 1 83 ? -19.332 7.853 13.570 1.00 94.06 83 SER A O 1
ATOM 693 N N . PHE A 1 84 ? -19.018 7.641 15.783 1.00 94.31 84 PHE A N 1
ATOM 694 C CA . PHE A 1 84 ? -19.021 9.071 16.067 1.00 94.31 84 PHE A CA 1
ATOM 695 C C . PHE A 1 84 ? -17.849 9.789 15.388 1.00 94.31 84 PHE A C 1
ATOM 697 O O . PHE A 1 84 ? -18.074 10.784 14.708 1.00 94.31 84 PHE A O 1
ATOM 704 N N . LEU A 1 85 ? -16.612 9.291 15.499 1.00 92.06 85 LEU A N 1
ATOM 705 C CA . LEU A 1 85 ? -15.440 9.909 14.858 1.00 92.06 85 LEU A CA 1
ATOM 706 C C . LEU A 1 85 ? -15.545 9.955 13.324 1.00 92.06 85 LEU A C 1
ATOM 708 O O . LEU A 1 85 ? -15.026 10.883 12.705 1.00 92.06 85 LEU A O 1
ATOM 712 N N . MET A 1 86 ? -16.201 8.967 12.716 1.00 88.25 86 MET A N 1
ATOM 713 C CA . MET A 1 86 ? -16.399 8.870 11.264 1.00 88.25 86 MET A CA 1
ATOM 714 C C . MET A 1 86 ? -17.613 9.661 10.759 1.00 88.25 86 MET A C 1
ATOM 716 O O . MET A 1 86 ? -17.772 9.831 9.551 1.00 88.25 86 MET A O 1
ATOM 720 N N . ASN A 1 87 ? -18.452 10.181 11.657 1.00 88.81 87 ASN A N 1
ATOM 721 C CA . ASN A 1 87 ? -19.564 11.050 11.298 1.00 88.81 87 ASN A CA 1
ATOM 722 C C . ASN A 1 87 ? -19.038 12.405 10.794 1.00 88.81 87 ASN A C 1
ATOM 724 O O . ASN A 1 87 ? -18.190 13.024 11.441 1.00 88.81 87 ASN A O 1
ATOM 728 N N . SER A 1 88 ? -19.584 12.890 9.674 1.00 83.31 88 SER A N 1
ATOM 729 C CA . SER A 1 88 ? -19.207 14.163 9.050 1.00 83.31 88 SER A CA 1
ATOM 730 C C . SER A 1 88 ? -19.391 15.393 9.943 1.00 83.31 88 SER A C 1
ATOM 732 O O . SER A 1 88 ? -18.739 16.410 9.721 1.00 83.31 88 SER A O 1
ATOM 734 N N . GLU A 1 89 ? -20.273 15.314 10.939 1.00 85.88 89 GLU A N 1
ATOM 735 C CA . GLU A 1 89 ? -20.521 16.374 11.921 1.00 85.88 89 GLU A CA 1
ATOM 736 C C . GLU A 1 89 ? -19.527 16.348 13.090 1.00 85.88 89 GLU A C 1
ATOM 738 O O . GLU A 1 89 ? -19.488 17.282 13.890 1.00 85.88 89 GLU A O 1
ATOM 743 N N . SER A 1 90 ? -18.714 15.294 13.214 1.00 89.19 90 SER A N 1
ATOM 744 C CA . SER A 1 90 ? -17.772 15.183 14.320 1.00 89.19 90 SER A CA 1
ATOM 745 C C . SER A 1 90 ? -16.592 16.138 14.154 1.00 89.19 90 SER A C 1
ATOM 747 O O . SER A 1 90 ? -16.020 16.315 13.076 1.00 89.19 90 SER A O 1
ATOM 749 N N . ASP A 1 91 ? -16.164 16.716 15.271 1.00 88.00 91 ASP A N 1
ATOM 750 C CA . ASP A 1 91 ? -15.018 17.621 15.330 1.00 88.00 91 ASP A CA 1
ATOM 751 C C . ASP A 1 91 ? -13.730 16.972 14.799 1.00 88.00 91 ASP A C 1
ATOM 753 O O . ASP A 1 91 ? -12.897 17.636 14.178 1.00 88.00 91 ASP A O 1
ATOM 757 N N . PHE A 1 92 ? -13.561 15.669 15.046 1.00 86.44 92 PHE A N 1
ATOM 758 C CA . PHE A 1 92 ? -12.437 14.896 14.526 1.00 86.44 92 PHE A CA 1
ATOM 759 C C . PHE A 1 92 ? -12.510 14.792 13.004 1.00 86.44 92 PHE A C 1
ATOM 761 O O . PHE A 1 92 ? -11.530 15.118 12.329 1.00 86.44 92 PHE A O 1
ATOM 768 N N . TYR A 1 93 ? -13.676 14.425 12.466 1.00 85.38 93 TYR A N 1
ATOM 769 C CA . TYR A 1 93 ? -13.887 14.359 11.029 1.00 85.38 93 TYR A CA 1
ATOM 770 C C . TYR A 1 93 ? -13.597 15.708 10.380 1.00 85.38 93 TYR A C 1
ATOM 772 O O . TYR A 1 93 ? -12.767 15.795 9.485 1.00 85.38 93 TYR A O 1
ATOM 780 N N . VAL A 1 94 ? -14.186 16.795 10.871 1.00 82.56 94 VAL A N 1
ATOM 781 C CA . VAL A 1 94 ? -14.006 18.129 10.278 1.00 82.56 94 VAL A CA 1
ATOM 782 C C . VAL A 1 94 ? -12.548 18.602 10.344 1.00 82.56 94 VAL A C 1
ATOM 784 O O . VAL A 1 94 ? -12.029 19.170 9.381 1.00 82.56 94 VAL A O 1
ATOM 787 N N . LYS A 1 95 ? -11.852 18.382 11.467 1.00 79.44 95 LYS A N 1
ATOM 788 C CA . LYS A 1 95 ? -10.476 18.884 11.659 1.00 79.44 95 LYS A CA 1
ATOM 789 C C . LYS A 1 95 ? -9.421 18.058 10.931 1.00 79.44 95 LYS A C 1
ATOM 791 O O . LYS A 1 95 ? -8.409 18.630 10.495 1.00 79.44 95 LYS A O 1
ATOM 796 N N . PHE A 1 96 ? -9.630 16.749 10.839 1.00 72.69 96 PHE A N 1
ATOM 797 C CA . PHE A 1 96 ? -8.633 15.805 10.346 1.00 72.69 96 PHE A CA 1
ATOM 798 C C . PHE A 1 96 ? -9.079 15.131 9.057 1.00 72.69 96 PHE A C 1
ATOM 800 O O . PHE A 1 96 ? -8.325 15.161 8.093 1.00 72.69 96 PHE A O 1
ATOM 807 N N . LEU A 1 97 ? -10.297 14.601 9.003 1.00 68.62 97 LEU A N 1
ATOM 808 C CA . LEU A 1 97 ? -10.752 13.772 7.886 1.00 68.62 97 LEU A CA 1
ATOM 809 C C . LEU A 1 97 ? -11.254 14.571 6.678 1.00 68.62 97 LEU A C 1
ATOM 811 O O . LEU A 1 97 ? -10.931 14.212 5.556 1.00 68.62 97 LEU A O 1
ATOM 815 N N . ALA A 1 98 ? -11.928 15.706 6.868 1.00 70.00 98 ALA A N 1
ATOM 816 C CA . ALA A 1 98 ? -12.443 16.544 5.778 1.00 70.00 98 ALA A CA 1
ATOM 817 C C . ALA A 1 98 ? -11.337 17.150 4.894 1.00 70.00 98 ALA A C 1
ATOM 819 O O . ALA A 1 98 ? -11.603 17.609 3.787 1.00 70.00 98 ALA A O 1
ATOM 820 N N . LYS A 1 99 ? -10.089 17.171 5.380 1.00 70.00 99 LYS A N 1
ATOM 821 C CA . LYS A 1 99 ? -8.915 17.601 4.603 1.00 70.00 99 LYS A CA 1
ATOM 822 C C . LYS A 1 99 ? -8.449 16.546 3.604 1.00 70.00 99 LYS A C 1
ATOM 824 O O . LYS A 1 99 ? -7.667 16.862 2.711 1.00 70.00 99 LYS A O 1
ATOM 829 N N . TYR A 1 100 ? -8.863 15.303 3.805 1.00 67.12 100 TYR A N 1
ATOM 830 C CA . TYR A 1 100 ? -8.472 14.158 3.012 1.00 67.12 100 TYR A CA 1
ATOM 831 C C . TYR A 1 100 ? -9.590 13.888 1.991 1.00 67.12 100 TYR A C 1
ATOM 833 O O . TYR A 1 100 ? -10.727 13.636 2.375 1.00 67.12 100 TYR A O 1
ATOM 841 N N . ASP A 1 101 ? -9.279 13.979 0.693 1.00 67.12 101 ASP A N 1
ATOM 842 C CA . ASP A 1 101 ? -10.223 13.755 -0.421 1.00 67.12 101 ASP A CA 1
ATOM 843 C C . ASP A 1 101 ? -10.484 12.248 -0.610 1.00 67.12 101 ASP A C 1
ATOM 845 O O . ASP A 1 101 ? -10.085 11.638 -1.598 1.00 67.12 101 ASP A O 1
ATOM 849 N N . VAL A 1 102 ? -11.042 11.614 0.424 1.00 71.19 102 VAL A N 1
ATOM 850 C CA . VAL A 1 102 ? -11.225 10.161 0.520 1.00 71.19 102 VAL A CA 1
ATOM 851 C C . VAL A 1 102 ? -12.605 9.775 0.008 1.00 71.19 102 VAL A C 1
ATOM 853 O O . VAL A 1 102 ? -13.610 10.373 0.396 1.00 71.19 102 VAL A O 1
ATOM 856 N N . SER A 1 103 ? -12.668 8.756 -0.852 1.00 72.94 103 SER A N 1
ATOM 857 C CA . SER A 1 103 ? -13.944 8.275 -1.379 1.00 72.94 103 SER A CA 1
ATOM 858 C C . SER A 1 103 ? -14.768 7.572 -0.294 1.00 72.94 103 SER A C 1
ATOM 860 O O . SER A 1 103 ? -14.220 7.015 0.657 1.00 72.94 103 SER A O 1
ATOM 862 N N . SER A 1 104 ? -16.094 7.518 -0.452 1.00 75.19 104 SER A N 1
ATOM 863 C CA . SER A 1 104 ? -16.963 6.772 0.474 1.00 75.19 104 SER A CA 1
ATOM 864 C C . SER A 1 104 ? -16.569 5.297 0.599 1.00 75.19 104 SER A C 1
ATOM 866 O O . SER A 1 104 ? -16.603 4.734 1.686 1.00 75.19 104 SER A O 1
ATOM 868 N N . ARG A 1 105 ? -16.107 4.688 -0.498 1.00 73.44 105 ARG A N 1
ATOM 869 C CA . ARG A 1 105 ? -15.620 3.305 -0.503 1.00 73.44 105 ARG A CA 1
ATOM 870 C C . ARG A 1 105 ? -14.382 3.126 0.376 1.00 73.44 105 ARG A C 1
ATOM 872 O O . ARG A 1 105 ? -14.252 2.107 1.050 1.00 73.44 105 ARG A O 1
ATOM 879 N N . ASP A 1 106 ? -13.467 4.088 0.357 1.00 74.81 106 ASP A N 1
ATOM 880 C CA . ASP A 1 106 ? -12.268 4.046 1.192 1.00 74.81 106 ASP A CA 1
ATOM 881 C C . ASP A 1 106 ? -12.624 4.260 2.666 1.00 74.81 106 ASP A C 1
ATOM 883 O O . ASP A 1 106 ? -12.070 3.572 3.522 1.00 74.81 106 ASP A O 1
ATOM 887 N N . LEU A 1 107 ? -13.596 5.133 2.963 1.00 81.50 107 LEU A N 1
ATOM 888 C CA . LEU A 1 107 ? -14.138 5.292 4.318 1.00 81.50 107 LEU A CA 1
ATOM 889 C C . LEU A 1 107 ? -14.656 3.959 4.870 1.00 81.50 107 LEU A C 1
ATOM 891 O O . LEU A 1 107 ? -14.291 3.593 5.987 1.00 81.50 107 LEU A O 1
ATOM 895 N N . ASP A 1 108 ? -15.423 3.207 4.078 1.00 82.62 108 ASP A N 1
ATOM 896 C CA . ASP A 1 108 ? -15.954 1.897 4.478 1.00 82.62 108 ASP A CA 1
ATOM 897 C C . ASP A 1 108 ? -14.831 0.880 4.734 1.00 82.62 108 ASP A C 1
ATOM 899 O O . ASP A 1 108 ? -14.848 0.141 5.719 1.00 82.62 108 ASP A O 1
ATOM 903 N N . ILE A 1 109 ? -13.813 0.841 3.867 1.00 80.94 109 ILE A N 1
ATOM 904 C CA . ILE A 1 109 ? -12.657 -0.053 4.040 1.00 80.94 109 ILE A CA 1
ATOM 905 C C . ILE A 1 109 ? -11.892 0.294 5.321 1.00 80.94 109 ILE A C 1
ATOM 907 O O . ILE A 1 109 ? -11.487 -0.607 6.061 1.00 80.94 109 ILE A O 1
ATOM 911 N N . ILE A 1 110 ? -11.668 1.583 5.578 1.00 87.12 110 ILE A N 1
ATOM 912 C CA . ILE A 1 110 ? -10.967 2.058 6.773 1.00 87.12 110 ILE A CA 1
ATOM 913 C C . ILE A 1 110 ? -11.781 1.731 8.025 1.00 87.12 110 ILE A C 1
ATOM 915 O O . ILE A 1 110 ? -11.214 1.190 8.975 1.00 87.12 110 ILE A O 1
ATOM 919 N N . TYR A 1 111 ? -13.091 1.991 8.006 1.00 91.00 111 TYR A N 1
ATOM 920 C CA . TYR A 1 111 ? -13.999 1.651 9.099 1.00 91.00 111 TYR A CA 1
ATOM 921 C C . TYR A 1 111 ? -13.899 0.165 9.442 1.00 91.00 111 TYR A C 1
ATOM 923 O O . TYR A 1 111 ? -13.542 -0.179 10.565 1.00 91.00 111 TYR A O 1
ATOM 931 N N . ASN A 1 112 ? -14.086 -0.711 8.451 1.00 88.44 112 ASN A N 1
ATOM 932 C CA . ASN A 1 112 ? -14.068 -2.163 8.644 1.00 88.44 112 ASN A CA 1
ATOM 933 C C . ASN A 1 112 ? -12.721 -2.680 9.177 1.00 88.44 112 ASN A C 1
ATOM 935 O O . ASN A 1 112 ? -12.675 -3.625 9.963 1.00 88.44 112 ASN A O 1
ATOM 939 N N . LYS A 1 113 ? -11.600 -2.059 8.787 1.00 89.19 113 LYS A N 1
ATOM 940 C CA . LYS A 1 113 ? -10.280 -2.413 9.333 1.00 89.19 113 LYS A CA 1
ATOM 941 C C . LYS A 1 113 ? -10.163 -2.092 10.821 1.00 89.19 113 LYS A C 1
ATOM 943 O O . LYS A 1 113 ? -9.523 -2.847 11.549 1.00 89.19 113 LYS A O 1
ATOM 948 N N . ILE A 1 114 ? -10.716 -0.968 11.263 1.00 93.06 114 ILE A N 1
ATOM 949 C CA . ILE A 1 114 ? -10.614 -0.527 12.659 1.00 93.06 114 ILE A CA 1
ATOM 950 C C . ILE A 1 114 ? -11.653 -1.238 13.525 1.00 93.06 114 ILE A C 1
ATOM 952 O O . ILE A 1 114 ? -11.301 -1.693 14.610 1.00 93.06 114 ILE A O 1
ATOM 956 N N . ASP A 1 115 ? -12.870 -1.428 13.017 1.00 95.25 115 ASP A N 1
ATOM 957 C CA . ASP A 1 115 ? -13.896 -2.294 13.608 1.00 95.25 115 ASP A CA 1
ATOM 958 C C . ASP A 1 115 ? -13.338 -3.697 13.904 1.00 95.25 115 ASP A C 1
ATOM 960 O O . ASP A 1 115 ? -13.403 -4.174 15.039 1.00 95.25 115 ASP A O 1
ATOM 964 N N . GLY A 1 116 ? -12.653 -4.307 12.929 1.00 91.44 116 GLY A N 1
ATOM 965 C CA . GLY A 1 116 ? -11.994 -5.598 13.117 1.00 91.44 116 GLY A CA 1
ATOM 966 C C . GLY A 1 116 ? -10.938 -5.591 14.231 1.00 91.44 116 GLY A C 1
ATOM 967 O O . GLY A 1 116 ? -10.829 -6.564 14.977 1.00 91.44 116 GLY A O 1
ATOM 968 N N . LYS A 1 117 ? -10.182 -4.498 14.404 1.00 91.94 117 LYS A N 1
ATOM 969 C CA . LYS A 1 117 ? -9.224 -4.369 15.519 1.00 91.94 117 LYS A CA 1
ATOM 970 C C . LYS A 1 117 ? -9.920 -4.214 16.871 1.00 91.94 117 LYS A C 1
ATOM 972 O O . LYS A 1 117 ? -9.469 -4.802 17.847 1.00 91.94 117 LYS A O 1
ATOM 977 N N . ILE A 1 118 ? -11.007 -3.447 16.953 1.00 94.06 118 ILE A N 1
ATOM 978 C CA . ILE A 1 118 ? -11.774 -3.288 18.200 1.00 94.06 118 ILE A CA 1
ATOM 979 C C . ILE A 1 118 ? -12.364 -4.641 18.607 1.00 94.06 118 ILE A C 1
ATOM 981 O O . ILE A 1 118 ? -12.158 -5.096 19.734 1.00 94.06 118 ILE A O 1
ATOM 985 N N . THR A 1 119 ? -13.008 -5.325 17.662 1.00 91.19 119 THR A N 1
ATOM 986 C CA . THR A 1 119 ? -13.663 -6.614 17.896 1.00 91.19 119 THR A CA 1
ATOM 987 C C . THR A 1 119 ? -12.672 -7.700 18.319 1.00 91.19 119 THR A C 1
ATOM 989 O O . THR A 1 119 ? -12.951 -8.437 19.267 1.00 91.19 119 THR A O 1
ATOM 992 N N . ASN A 1 120 ? -11.498 -7.778 17.685 1.00 90.50 120 ASN A N 1
ATOM 993 C CA . ASN A 1 120 ? -10.531 -8.848 17.954 1.00 90.50 120 ASN A CA 1
ATOM 994 C C . ASN A 1 120 ? -9.563 -8.535 19.104 1.00 90.50 120 ASN A C 1
ATOM 996 O O . ASN A 1 120 ? -9.231 -9.429 19.877 1.00 90.50 120 ASN A O 1
ATOM 1000 N N . GLU A 1 121 ? -9.114 -7.285 19.238 1.00 90.75 121 GLU A N 1
ATOM 1001 C CA . GLU A 1 121 ? -7.991 -6.915 20.116 1.00 90.75 121 GLU A CA 1
ATOM 1002 C C . GLU A 1 121 ? -8.391 -5.974 21.268 1.00 90.75 121 GLU A C 1
ATOM 1004 O O . GLU A 1 121 ? -7.576 -5.714 22.148 1.00 90.75 121 GLU A O 1
ATOM 1009 N N . ASN A 1 122 ? -9.629 -5.463 21.295 1.00 90.44 122 ASN A N 1
ATOM 1010 C CA . ASN A 1 122 ? -10.108 -4.487 22.287 1.00 90.44 122 ASN A CA 1
ATOM 1011 C C . ASN A 1 122 ? -9.194 -3.246 22.433 1.00 90.44 122 ASN A C 1
ATOM 1013 O O . ASN A 1 122 ? -8.900 -2.791 23.542 1.00 90.44 122 ASN A O 1
ATOM 1017 N N . ILE A 1 123 ? -8.734 -2.682 21.310 1.00 89.94 123 ILE A N 1
ATOM 1018 C CA . ILE A 1 123 ? -7.819 -1.525 21.284 1.00 89.94 123 ILE A CA 1
ATOM 1019 C C . ILE A 1 123 ? -8.371 -0.296 22.036 1.00 89.94 123 ILE A C 1
ATOM 1021 O O . ILE A 1 123 ? -9.574 -0.172 22.245 1.00 89.94 123 ILE A O 1
ATOM 1025 N N . SER A 1 124 ? -7.506 0.628 22.463 1.00 91.69 124 SER A N 1
ATOM 1026 C CA . SER A 1 124 ? -7.913 1.849 23.181 1.00 91.69 124 SER A CA 1
ATOM 1027 C C . SER A 1 124 ? -8.378 2.974 22.246 1.00 91.69 124 SER A C 1
ATOM 1029 O O . SER A 1 124 ? -7.980 3.024 21.082 1.00 91.69 124 SER A O 1
ATOM 1031 N N . ASP A 1 125 ? -9.127 3.949 22.771 1.00 91.56 125 ASP A N 1
ATOM 1032 C CA . ASP A 1 125 ? -9.600 5.140 22.036 1.00 91.56 125 ASP A CA 1
ATOM 1033 C C . ASP A 1 125 ? -8.474 5.923 21.348 1.00 91.56 125 ASP A C 1
ATOM 1035 O O . ASP A 1 125 ? -8.636 6.473 20.255 1.00 91.56 125 ASP A O 1
ATOM 1039 N N . PHE A 1 126 ? -7.305 5.971 21.989 1.00 91.75 126 PHE A N 1
ATOM 1040 C CA . PHE A 1 126 ? -6.106 6.574 21.417 1.00 91.75 126 PHE A CA 1
ATOM 1041 C C . PHE A 1 126 ? -5.647 5.828 20.156 1.00 91.75 126 PHE A C 1
ATOM 1043 O O . PHE A 1 126 ? -5.346 6.455 19.138 1.00 91.75 126 PHE A O 1
ATOM 1050 N N . GLU A 1 127 ? -5.623 4.496 20.204 1.00 92.00 127 GLU A N 1
ATOM 1051 C CA . GLU A 1 127 ? -5.198 3.664 19.079 1.00 92.00 127 GLU A CA 1
ATOM 1052 C C . GLU A 1 127 ? -6.229 3.671 17.938 1.00 92.00 127 GLU A C 1
ATOM 1054 O O . GLU A 1 127 ? -5.839 3.599 16.769 1.00 92.00 127 GLU A O 1
ATOM 1059 N N . ILE A 1 128 ? -7.521 3.858 18.247 1.00 93.00 128 ILE A N 1
ATOM 1060 C CA . ILE A 1 128 ? -8.580 4.103 17.252 1.00 93.00 128 ILE A CA 1
ATOM 1061 C C . ILE A 1 128 ? -8.253 5.362 16.439 1.00 93.00 128 ILE A C 1
ATOM 1063 O O . ILE A 1 128 ? -8.133 5.287 15.213 1.00 93.00 128 ILE A O 1
ATOM 1067 N N . LYS A 1 129 ? -8.031 6.508 17.102 1.00 90.75 129 LYS A N 1
ATOM 1068 C CA . LYS A 1 129 ? -7.682 7.771 16.417 1.00 90.75 129 LYS A CA 1
ATOM 1069 C C . LYS A 1 129 ? -6.413 7.648 15.591 1.00 90.75 129 LYS A C 1
ATOM 1071 O O . LYS A 1 129 ? -6.387 8.047 14.430 1.00 90.75 129 LYS A O 1
ATOM 1076 N N . ARG A 1 130 ? -5.370 7.064 16.177 1.00 89.75 130 ARG A N 1
ATOM 1077 C CA . ARG A 1 130 ? -4.085 6.872 15.504 1.00 89.75 130 ARG A CA 1
ATOM 1078 C C . ARG A 1 130 ? -4.216 5.979 14.267 1.00 89.75 130 ARG A C 1
ATOM 1080 O O . ARG A 1 130 ? -3.609 6.270 13.238 1.00 89.75 130 ARG A O 1
ATOM 1087 N N . SER A 1 131 ? -5.010 4.909 14.350 1.00 89.31 131 SER A N 1
ATOM 1088 C CA . SER A 1 131 ? -5.284 4.023 13.212 1.00 89.31 131 SER A CA 1
ATOM 1089 C C . SER A 1 131 ? -6.061 4.743 12.111 1.00 89.31 131 SER A C 1
ATOM 1091 O O . SER A 1 131 ? -5.705 4.593 10.942 1.00 89.31 131 SER A O 1
ATOM 1093 N N . LEU A 1 132 ? -7.065 5.555 12.468 1.00 88.69 132 LEU A N 1
ATOM 1094 C CA . LEU A 1 132 ? -7.776 6.412 11.515 1.00 88.69 132 LEU A CA 1
ATOM 1095 C C . LEU A 1 132 ? -6.777 7.318 10.787 1.00 88.69 132 LEU A C 1
ATOM 1097 O O . LEU A 1 132 ? -6.604 7.191 9.578 1.00 88.69 132 LEU A O 1
ATOM 1101 N N . GLU A 1 133 ? -6.037 8.155 11.511 1.00 85.62 133 GLU A N 1
ATOM 1102 C CA . GLU A 1 133 ? -5.052 9.073 10.919 1.00 85.62 133 GLU A CA 1
ATOM 1103 C C . GLU A 1 133 ? -4.060 8.359 9.986 1.00 85.62 133 GLU A C 1
ATOM 1105 O O . GLU A 1 133 ? -3.776 8.839 8.885 1.00 85.62 133 GLU A O 1
ATOM 1110 N N . TYR A 1 134 ? -3.568 7.185 10.391 1.00 85.38 134 TYR A N 1
ATOM 1111 C CA . TYR A 1 134 ? -2.663 6.373 9.583 1.00 85.38 134 TYR A CA 1
ATOM 1112 C C . TYR A 1 134 ? -3.297 5.907 8.266 1.00 85.38 134 TYR A C 1
ATOM 1114 O O . TYR A 1 134 ? -2.717 6.118 7.195 1.00 85.38 134 TYR A O 1
ATOM 1122 N N . TYR A 1 135 ? -4.471 5.271 8.318 1.00 83.50 135 TYR A N 1
ATOM 1123 C CA . TYR A 1 135 ? -5.101 4.725 7.116 1.00 83.50 135 TYR A CA 1
ATOM 1124 C C . TYR A 1 135 ? -5.591 5.823 6.172 1.00 83.50 135 TYR A C 1
ATOM 1126 O O . TYR A 1 135 ? -5.406 5.696 4.963 1.00 83.50 135 TYR A O 1
ATOM 1134 N N . PHE A 1 136 ? -6.115 6.926 6.710 1.00 78.94 136 PHE A N 1
ATOM 1135 C CA . PHE A 1 136 ? -6.492 8.098 5.921 1.00 78.94 136 PHE A CA 1
ATOM 1136 C C . PHE A 1 136 ? -5.288 8.736 5.231 1.00 78.94 136 PHE A C 1
ATOM 1138 O O . PHE A 1 136 ? -5.332 9.008 4.031 1.00 78.94 136 PHE A O 1
ATOM 1145 N N . SER A 1 137 ? -4.180 8.924 5.955 1.00 76.56 137 SER A N 1
ATOM 1146 C CA . SER A 1 137 ? -2.953 9.459 5.363 1.00 76.56 137 SER A CA 1
ATOM 1147 C C . SER A 1 137 ? -2.449 8.580 4.219 1.00 76.56 137 SER A C 1
ATOM 1149 O O . SER A 1 137 ? -2.023 9.105 3.192 1.00 76.56 137 SER A O 1
ATOM 1151 N N . ASN A 1 138 ? -2.515 7.256 4.367 1.00 77.00 138 ASN A N 1
ATOM 1152 C CA . ASN A 1 138 ? -2.101 6.339 3.310 1.00 77.00 138 ASN A CA 1
ATOM 1153 C C . ASN A 1 138 ? -3.050 6.363 2.108 1.00 77.00 138 ASN A C 1
ATOM 1155 O O . ASN A 1 138 ? -2.556 6.454 0.990 1.00 77.00 138 ASN A O 1
ATOM 1159 N N . ALA A 1 139 ? -4.370 6.356 2.312 1.00 71.56 139 ALA A N 1
ATOM 1160 C CA . ALA A 1 139 ? -5.340 6.437 1.216 1.00 71.56 139 ALA A CA 1
ATOM 1161 C C . ALA A 1 139 ? -5.158 7.724 0.392 1.00 71.56 139 ALA A C 1
ATOM 1163 O O . ALA A 1 139 ? -5.091 7.685 -0.834 1.00 71.56 139 ALA A O 1
ATOM 1164 N N . VAL A 1 140 ? -4.954 8.866 1.058 1.00 69.56 140 VAL A N 1
ATOM 1165 C CA . VAL A 1 140 ? -4.682 10.135 0.364 1.00 69.56 140 VAL A CA 1
ATOM 1166 C C . VAL A 1 140 ? -3.339 10.145 -0.338 1.00 69.56 140 VAL A C 1
ATOM 1168 O O . VAL A 1 140 ? -3.232 10.687 -1.435 1.00 69.56 140 VAL A O 1
ATOM 1171 N N . LYS A 1 141 ? -2.301 9.550 0.256 1.00 72.44 141 LYS A N 1
ATOM 1172 C CA . LYS A 1 141 ? -1.024 9.391 -0.445 1.00 72.44 141 LYS A CA 1
ATOM 1173 C C . LYS A 1 141 ? -1.207 8.559 -1.705 1.00 72.44 141 LYS A C 1
ATOM 1175 O O . LYS A 1 141 ? -0.702 8.967 -2.740 1.00 72.44 141 LYS A O 1
ATOM 1180 N N . GLN A 1 142 ? -1.955 7.459 -1.640 1.00 76.56 142 GLN A N 1
ATOM 1181 C CA . GLN A 1 142 ? -2.236 6.620 -2.803 1.00 76.56 142 GLN A CA 1
ATOM 1182 C C . GLN A 1 142 ? -2.962 7.399 -3.903 1.00 76.56 142 GLN A C 1
ATOM 1184 O O . GLN A 1 142 ? -2.490 7.400 -5.036 1.00 76.56 142 GLN A O 1
ATOM 1189 N N . ASP A 1 143 ? -4.030 8.129 -3.578 1.00 76.00 143 ASP A N 1
ATOM 1190 C CA . ASP A 1 143 ? -4.741 8.951 -4.564 1.00 76.00 143 ASP A CA 1
ATOM 1191 C C . ASP A 1 143 ? -3.851 10.075 -5.128 1.00 76.00 143 ASP A C 1
ATOM 1193 O O . ASP A 1 143 ? -3.718 10.237 -6.340 1.00 76.00 143 ASP A O 1
ATOM 1197 N N . SER A 1 144 ? -3.125 10.794 -4.265 1.00 77.75 144 SER A N 1
ATOM 1198 C CA . SER A 1 144 ? -2.157 11.818 -4.680 1.00 77.75 144 SER A CA 1
ATOM 1199 C C . SER A 1 144 ? -1.070 11.250 -5.591 1.00 77.75 144 SER A C 1
ATOM 1201 O O . SER A 1 144 ? -0.613 11.936 -6.512 1.00 77.75 144 SER A O 1
ATOM 1203 N N . TYR A 1 145 ? -0.618 10.027 -5.325 1.00 82.44 145 TYR A N 1
ATOM 1204 C CA . TYR A 1 145 ? 0.364 9.337 -6.142 1.00 82.44 145 TYR A CA 1
ATOM 1205 C C . TYR A 1 145 ? -0.220 8.936 -7.493 1.00 82.44 145 TYR A C 1
ATOM 1207 O O . TYR A 1 145 ? 0.428 9.185 -8.509 1.00 82.44 145 TYR A O 1
ATOM 1215 N N . ILE A 1 146 ? -1.439 8.388 -7.516 1.00 83.00 146 ILE A N 1
ATOM 1216 C CA . ILE A 1 146 ? -2.160 8.031 -8.744 1.00 83.00 146 ILE A CA 1
ATOM 1217 C C . ILE A 1 146 ? -2.357 9.270 -9.610 1.00 83.00 146 ILE A C 1
ATOM 1219 O O . ILE A 1 146 ? -1.917 9.261 -10.754 1.00 83.00 146 ILE A O 1
ATOM 1223 N N . ARG A 1 147 ? -2.882 10.373 -9.064 1.00 79.19 147 ARG A N 1
ATOM 1224 C CA . ARG A 1 147 ? -3.042 11.630 -9.815 1.00 79.19 147 ARG A CA 1
ATOM 1225 C C . ARG A 1 147 ? -1.709 12.139 -10.355 1.00 79.19 147 ARG A C 1
ATOM 1227 O O . ARG A 1 147 ? -1.622 12.554 -11.506 1.00 79.19 147 ARG A O 1
ATOM 1234 N N . SER A 1 148 ? -0.644 12.086 -9.550 1.00 80.06 148 SER A N 1
ATOM 1235 C CA . SER A 1 148 ? 0.701 12.481 -9.996 1.00 80.06 148 SER A CA 1
ATOM 1236 C C . SER A 1 148 ? 1.206 11.601 -11.142 1.00 80.06 148 SER A C 1
ATOM 1238 O O . SER A 1 148 ? 1.824 12.105 -12.076 1.00 80.06 148 SER A O 1
ATOM 1240 N N . LEU A 1 149 ? 0.938 10.298 -11.084 1.00 83.50 149 LEU A N 1
ATOM 1241 C CA . LEU A 1 149 ? 1.300 9.338 -12.119 1.00 83.50 149 LEU A CA 1
ATOM 1242 C C . LEU A 1 149 ? 0.463 9.537 -13.396 1.00 83.50 149 LEU A C 1
ATOM 1244 O O . LEU A 1 149 ? 1.008 9.528 -14.498 1.00 83.50 149 LEU A O 1
ATOM 1248 N N . GLU A 1 150 ? -0.834 9.799 -13.260 1.00 79.75 150 GLU A N 1
ATOM 1249 C CA . GLU A 1 150 ? -1.736 10.145 -14.362 1.00 79.75 150 GLU A CA 1
ATOM 1250 C C . GLU A 1 150 ? -1.339 11.464 -15.031 1.00 79.75 150 GLU A C 1
ATOM 1252 O O . GLU A 1 150 ? -1.393 11.565 -16.252 1.00 79.75 150 GLU A O 1
ATOM 1257 N N . HIS A 1 151 ? -0.855 12.456 -14.281 1.00 75.62 151 HIS A N 1
ATOM 1258 C CA . HIS A 1 151 ? -0.303 13.688 -14.857 1.00 75.62 151 HIS A CA 1
ATOM 1259 C C . HIS A 1 151 ? 0.954 13.449 -15.707 1.00 75.62 151 HIS A C 1
ATOM 1261 O O . HIS A 1 151 ? 1.209 14.195 -16.654 1.00 75.62 151 HIS A O 1
ATOM 1267 N N . ILE A 1 152 ? 1.736 12.412 -15.396 1.00 72.88 152 ILE A N 1
ATOM 1268 C CA . ILE A 1 152 ? 2.928 12.051 -16.172 1.00 72.88 152 ILE A CA 1
ATOM 1269 C C . ILE A 1 152 ? 2.539 11.385 -17.508 1.00 72.88 152 ILE A C 1
ATOM 1271 O O . ILE A 1 152 ? 3.261 11.551 -18.490 1.00 72.88 152 ILE A O 1
ATOM 1275 N N . VAL A 1 153 ? 1.423 10.645 -17.567 1.00 67.06 153 VAL A N 1
ATOM 1276 C CA . VAL A 1 153 ? 1.168 9.646 -18.636 1.00 67.06 153 VAL A CA 1
ATOM 1277 C C . VAL A 1 153 ? -0.171 9.842 -19.365 1.00 67.06 153 VAL A C 1
ATOM 1279 O O . VAL A 1 153 ? -0.363 9.320 -20.460 1.00 67.06 153 VAL A O 1
ATOM 1282 N N . GLY A 1 154 ? -1.110 10.581 -18.779 1.00 59.91 154 GLY A N 1
ATOM 1283 C CA . GLY A 1 154 ? -2.464 10.771 -19.290 1.00 59.91 154 GLY A CA 1
ATOM 1284 C C . GLY A 1 154 ? -2.565 11.706 -20.500 1.00 59.91 154 GLY A C 1
ATOM 1285 O O . GLY A 1 154 ? -1.627 12.407 -20.871 1.00 59.91 154 GLY A O 1
ATOM 1286 N N . ASN A 1 155 ? -3.770 11.762 -21.082 1.00 52.31 155 ASN A N 1
ATOM 1287 C CA . ASN A 1 155 ? -4.107 12.482 -22.324 1.00 52.31 155 ASN A CA 1
ATOM 1288 C C . ASN A 1 155 ? -3.873 14.012 -22.309 1.00 52.31 155 ASN A C 1
ATOM 1290 O O . ASN A 1 155 ? -4.044 14.654 -23.341 1.00 52.31 155 ASN A O 1
ATOM 1294 N N . ASN A 1 156 ? -3.468 14.596 -21.176 1.00 50.69 156 ASN A N 1
ATOM 1295 C CA . ASN A 1 156 ? -3.084 16.003 -21.024 1.00 50.69 156 ASN A CA 1
ATOM 1296 C C . ASN A 1 156 ? -1.660 16.100 -20.461 1.00 50.69 156 ASN A C 1
ATOM 1298 O O . ASN A 1 156 ? -1.452 16.651 -19.382 1.00 50.69 156 ASN A O 1
ATOM 1302 N N . TYR A 1 157 ? -0.712 15.503 -21.185 1.00 52.75 157 TYR A N 1
ATOM 1303 C CA . TYR A 1 157 ? 0.706 15.427 -20.853 1.00 52.75 157 TYR A CA 1
ATOM 1304 C C . TYR A 1 157 ? 1.235 16.634 -20.061 1.00 52.75 157 TYR A C 1
ATOM 1306 O O . TYR A 1 157 ? 1.186 17.772 -20.543 1.00 52.75 157 TYR A O 1
ATOM 1314 N N . ASP A 1 158 ? 1.952 16.368 -18.968 1.00 60.53 158 ASP A N 1
ATOM 1315 C CA . ASP A 1 158 ? 3.186 17.117 -18.740 1.00 60.53 158 ASP A CA 1
ATOM 1316 C C . ASP A 1 158 ? 4.169 16.724 -19.857 1.00 60.53 158 ASP A C 1
ATOM 1318 O O . ASP A 1 158 ? 5.046 15.872 -19.684 1.00 60.53 158 ASP A O 1
ATOM 1322 N N . SER A 1 159 ? 3.946 17.284 -21.053 1.00 63.34 159 SER A N 1
ATOM 1323 C CA . SER A 1 159 ? 4.699 16.986 -22.284 1.00 63.34 159 SER A CA 1
ATOM 1324 C C . SER A 1 159 ? 6.188 17.114 -22.024 1.00 63.34 159 SER A C 1
ATOM 1326 O O . SER A 1 159 ? 6.965 16.280 -22.469 1.00 63.34 159 SER A O 1
ATOM 1328 N N . LEU A 1 160 ? 6.558 18.050 -21.155 1.00 74.38 160 LEU A N 1
ATOM 1329 C CA . LEU A 1 160 ? 7.914 18.296 -20.702 1.00 74.38 160 LEU A CA 1
ATOM 1330 C C . LEU A 1 160 ? 8.543 17.102 -19.977 1.00 74.38 160 LEU A C 1
ATOM 1332 O O . LEU A 1 160 ? 9.738 16.871 -20.139 1.00 74.38 160 LEU A O 1
ATOM 1336 N N . THR A 1 161 ? 7.793 16.334 -19.182 1.00 82.25 161 THR A N 1
ATOM 1337 C CA . THR A 1 161 ? 8.342 15.171 -18.466 1.00 82.25 161 THR A CA 1
ATOM 1338 C C . THR A 1 161 ? 8.611 14.012 -19.429 1.00 82.25 161 THR A C 1
ATOM 1340 O O . THR A 1 161 ? 9.704 13.445 -19.401 1.00 82.25 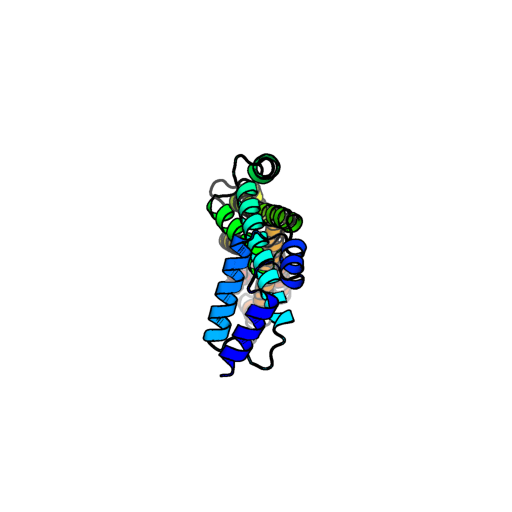161 THR A O 1
ATOM 1343 N N . VAL A 1 162 ? 7.677 13.698 -20.332 1.00 82.25 162 VAL A N 1
ATOM 1344 C CA . VAL A 1 162 ? 7.884 12.652 -21.353 1.00 82.25 162 VAL A CA 1
ATOM 1345 C C . VAL A 1 162 ? 8.932 13.079 -22.384 1.00 82.25 162 VAL A C 1
ATOM 1347 O O . VAL A 1 162 ? 9.797 12.284 -22.748 1.00 82.25 162 VAL A O 1
ATOM 1350 N N . GLU A 1 163 ? 8.929 14.339 -22.818 1.00 84.38 163 GLU A N 1
ATOM 1351 C CA . GLU A 1 163 ? 9.972 14.900 -23.685 1.00 84.38 163 GLU A CA 1
ATOM 1352 C C . GLU A 1 163 ? 11.342 14.855 -23.012 1.00 84.38 163 GLU A C 1
ATOM 1354 O O . GLU A 1 163 ? 12.333 14.489 -23.647 1.00 84.38 163 GLU A O 1
ATOM 1359 N N . ARG A 1 164 ? 11.409 15.161 -21.711 1.00 88.94 164 ARG A N 1
ATOM 1360 C CA . ARG A 1 164 ? 12.636 15.019 -20.928 1.00 88.94 164 ARG A CA 1
ATOM 1361 C C . ARG A 1 164 ? 13.113 13.572 -20.911 1.00 88.94 164 ARG A C 1
ATOM 1363 O O . ARG A 1 164 ? 14.298 13.357 -21.152 1.00 88.94 164 ARG A O 1
ATOM 1370 N N . VAL A 1 165 ? 12.223 12.602 -20.688 1.00 90.25 165 VAL A N 1
ATOM 1371 C CA . VAL A 1 165 ? 12.566 11.172 -20.771 1.00 90.25 165 VAL A CA 1
ATOM 1372 C C . VAL A 1 165 ? 13.120 10.829 -22.149 1.00 90.25 165 VAL A C 1
ATOM 1374 O O . VAL A 1 165 ? 14.211 10.279 -22.231 1.00 90.25 165 VAL A O 1
ATOM 1377 N N . LYS A 1 166 ? 12.429 11.208 -23.228 1.00 88.56 166 LYS A N 1
ATOM 1378 C CA . LYS A 1 166 ? 12.865 10.918 -24.605 1.00 88.56 166 LYS A CA 1
ATOM 1379 C C . LYS A 1 166 ? 14.206 11.571 -24.952 1.00 88.56 166 LYS A C 1
ATOM 1381 O O . LYS A 1 166 ? 14.974 11.017 -25.732 1.00 88.56 166 LYS A O 1
ATOM 1386 N N . ARG A 1 167 ? 14.507 12.734 -24.370 1.00 89.56 167 ARG A N 1
ATOM 1387 C CA . ARG A 1 167 ? 15.781 13.443 -24.551 1.00 89.56 167 ARG A CA 1
ATOM 1388 C C . ARG A 1 167 ? 16.924 12.827 -23.741 1.00 89.56 167 ARG A C 1
ATOM 1390 O O . ARG A 1 167 ? 18.030 12.723 -24.256 1.00 89.56 167 ARG A O 1
ATOM 1397 N N . GLU A 1 168 ? 16.682 12.480 -22.478 1.00 91.75 168 GLU A N 1
ATOM 1398 C CA . GLU A 1 168 ? 17.708 11.948 -21.564 1.00 91.75 168 GLU A CA 1
ATOM 1399 C C . GLU A 1 168 ? 17.955 10.445 -21.774 1.00 91.75 168 GLU A C 1
ATOM 1401 O O . GLU A 1 168 ? 19.077 9.972 -21.599 1.00 91.75 168 GLU A O 1
ATOM 1406 N N . TYR A 1 169 ? 16.932 9.709 -22.212 1.00 92.88 169 TYR A N 1
ATOM 1407 C CA . TYR A 1 169 ? 16.942 8.259 -22.408 1.00 92.88 169 TYR A CA 1
ATOM 1408 C C . TYR A 1 169 ? 16.352 7.899 -23.787 1.00 92.88 169 TYR A C 1
ATOM 1410 O O . TYR A 1 169 ? 15.247 7.364 -23.876 1.00 92.88 169 TYR A O 1
ATOM 1418 N N . PRO A 1 170 ? 17.072 8.167 -24.893 1.00 90.38 170 PRO A N 1
ATOM 1419 C CA . PRO A 1 170 ? 16.537 8.045 -26.258 1.00 90.38 170 PRO A CA 1
ATOM 1420 C C . PRO A 1 170 ? 16.206 6.608 -26.702 1.00 90.38 170 PRO A C 1
ATOM 1422 O O . PRO A 1 170 ? 15.564 6.408 -27.731 1.00 90.38 170 PRO A O 1
ATOM 1425 N N . ASN A 1 171 ? 16.620 5.603 -25.929 1.00 89.94 171 ASN A N 1
ATOM 1426 C CA . ASN A 1 171 ? 16.290 4.192 -26.134 1.00 89.94 171 ASN A CA 1
ATOM 1427 C C . ASN A 1 171 ? 14.998 3.742 -25.420 1.00 89.94 171 ASN A C 1
ATOM 1429 O O . ASN A 1 171 ? 14.657 2.556 -25.458 1.00 89.94 171 ASN A O 1
ATOM 1433 N N . ILE A 1 172 ? 14.312 4.661 -24.738 1.00 91.94 172 ILE A N 1
ATOM 1434 C CA . ILE A 1 172 ? 13.015 4.439 -24.097 1.00 91.94 172 ILE A CA 1
ATOM 1435 C C . ILE A 1 172 ? 11.898 4.848 -25.058 1.00 91.94 172 ILE A C 1
ATOM 1437 O O . ILE A 1 172 ? 11.892 5.957 -25.594 1.00 91.94 172 ILE A O 1
ATOM 1441 N N . TYR A 1 173 ? 10.939 3.946 -25.256 1.00 87.94 173 TYR A N 1
ATOM 1442 C CA . TYR A 1 173 ? 9.786 4.135 -26.129 1.00 87.94 173 TYR A CA 1
ATOM 1443 C C . TYR A 1 173 ? 8.493 4.263 -25.325 1.00 87.94 173 TYR A C 1
ATOM 1445 O O . TYR A 1 173 ? 8.439 3.922 -24.145 1.00 87.94 173 TYR A O 1
ATOM 1453 N N . ASP A 1 174 ? 7.422 4.704 -25.986 1.00 87.00 174 ASP A N 1
ATOM 1454 C CA . ASP A 1 174 ? 6.118 4.909 -25.340 1.00 87.00 174 ASP A CA 1
ATOM 1455 C C . ASP A 1 174 ? 5.598 3.628 -24.660 1.00 87.00 174 ASP A C 1
ATOM 1457 O O . ASP A 1 174 ? 5.041 3.694 -23.568 1.00 87.00 174 ASP A O 1
ATOM 1461 N N . GLY A 1 175 ? 5.862 2.453 -25.245 1.00 88.44 175 GLY A N 1
ATOM 1462 C CA . GLY A 1 175 ? 5.519 1.164 -24.634 1.00 88.44 175 GLY A CA 1
ATOM 1463 C C . GLY A 1 175 ? 6.231 0.894 -23.302 1.00 88.44 175 GLY A C 1
ATOM 1464 O O . GLY A 1 175 ? 5.613 0.363 -22.386 1.00 88.44 175 GLY A O 1
ATOM 1465 N N . ASP A 1 176 ? 7.494 1.308 -23.159 1.00 91.06 176 ASP A N 1
ATOM 1466 C CA . ASP A 1 176 ? 8.236 1.152 -21.898 1.00 91.06 176 ASP A CA 1
ATOM 1467 C C . ASP A 1 176 ? 7.722 2.109 -20.827 1.00 91.06 176 ASP A C 1
ATOM 1469 O O . ASP A 1 176 ? 7.674 1.760 -19.651 1.00 91.06 176 ASP A O 1
ATOM 1473 N N . ILE A 1 177 ? 7.346 3.324 -21.238 1.00 89.88 177 ILE A N 1
ATOM 1474 C CA . ILE A 1 177 ? 6.749 4.315 -20.342 1.00 89.88 177 ILE A CA 1
ATOM 1475 C C . ILE A 1 177 ? 5.452 3.744 -19.770 1.00 89.88 177 ILE A C 1
ATOM 1477 O O . ILE A 1 177 ? 5.295 3.738 -18.555 1.00 89.88 177 ILE A O 1
ATOM 1481 N N . ILE A 1 178 ? 4.583 3.184 -20.619 1.00 88.81 178 ILE A N 1
ATOM 1482 C CA . ILE A 1 178 ? 3.336 2.529 -20.192 1.00 88.81 178 ILE A CA 1
ATOM 1483 C C . ILE A 1 178 ? 3.614 1.375 -19.220 1.00 88.81 178 ILE A C 1
ATOM 1485 O O . ILE A 1 178 ? 2.939 1.260 -18.199 1.00 88.81 178 ILE A O 1
ATOM 1489 N N . GLU A 1 179 ? 4.605 0.526 -19.504 1.00 91.62 179 GLU A N 1
ATOM 1490 C CA . GLU A 1 179 ? 4.980 -0.584 -18.618 1.00 91.62 179 GLU A CA 1
ATOM 1491 C C . GLU A 1 179 ? 5.416 -0.078 -17.233 1.00 91.62 179 GLU A C 1
ATOM 1493 O O . GLU A 1 179 ? 4.875 -0.515 -16.219 1.00 91.62 179 GLU A O 1
ATOM 1498 N N . ILE A 1 180 ? 6.317 0.908 -17.187 1.00 94.25 180 ILE A N 1
ATOM 1499 C CA . ILE A 1 180 ? 6.796 1.530 -15.942 1.00 94.25 180 ILE A CA 1
ATOM 1500 C C . ILE A 1 180 ? 5.644 2.169 -15.160 1.00 94.25 180 ILE A C 1
ATOM 1502 O O . ILE A 1 180 ? 5.590 2.070 -13.932 1.00 94.25 180 ILE A O 1
ATOM 1506 N N . THR A 1 181 ? 4.717 2.825 -15.854 1.00 90.06 181 THR A N 1
ATOM 1507 C CA . THR A 1 181 ? 3.520 3.407 -15.246 1.00 90.06 181 THR A CA 1
ATOM 1508 C C . THR A 1 181 ? 2.648 2.339 -14.612 1.00 90.06 181 THR A C 1
ATOM 1510 O O . THR A 1 181 ? 2.251 2.495 -13.461 1.00 90.06 181 THR A O 1
ATOM 1513 N N . ASN A 1 182 ? 2.382 1.244 -15.319 1.00 89.38 182 ASN A N 1
ATOM 1514 C CA . ASN A 1 182 ? 1.572 0.150 -14.790 1.00 89.38 182 ASN A CA 1
ATOM 1515 C C . ASN A 1 182 ? 2.232 -0.500 -13.566 1.00 89.38 182 ASN A C 1
ATOM 1517 O O . ASN A 1 182 ? 1.542 -0.810 -12.596 1.00 89.38 182 ASN A O 1
ATOM 1521 N N . GLU A 1 183 ? 3.560 -0.652 -13.569 1.00 93.69 183 GLU A N 1
ATOM 1522 C CA . GLU A 1 183 ? 4.300 -1.120 -12.393 1.00 93.69 183 GLU A CA 1
ATOM 1523 C C . GLU A 1 183 ? 4.130 -0.179 -11.193 1.00 93.69 183 GLU A C 1
ATOM 1525 O O . GLU A 1 183 ? 3.845 -0.634 -10.088 1.00 93.69 183 GLU A O 1
ATOM 1530 N N . LEU A 1 184 ? 4.296 1.133 -11.389 1.00 92.25 184 LEU A N 1
ATOM 1531 C CA . LEU A 1 184 ? 4.118 2.111 -10.310 1.00 92.25 184 LEU A CA 1
ATOM 1532 C C . LEU A 1 184 ? 2.680 2.144 -9.808 1.00 92.25 184 LEU A C 1
ATOM 1534 O O . LEU A 1 184 ? 2.466 2.239 -8.605 1.00 92.25 184 LEU A O 1
ATOM 1538 N N . TYR A 1 185 ? 1.708 2.034 -10.709 1.00 86.62 185 TYR A N 1
ATOM 1539 C CA . TYR A 1 185 ? 0.298 1.975 -10.351 1.00 86.62 185 TYR A CA 1
ATOM 1540 C C . TYR A 1 185 ? 0.008 0.776 -9.440 1.00 86.62 185 TYR A C 1
ATOM 1542 O O . TYR A 1 185 ? -0.598 0.945 -8.384 1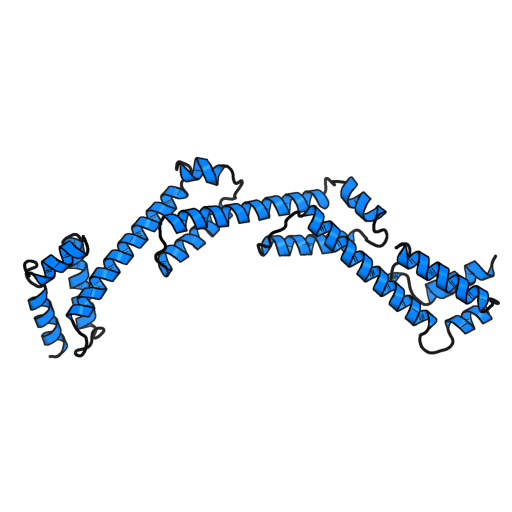.00 86.62 185 TYR A O 1
ATOM 1550 N N . ALA A 1 186 ? 0.516 -0.412 -9.787 1.00 84.50 186 ALA A N 1
ATOM 1551 C CA . ALA A 1 186 ? 0.398 -1.599 -8.942 1.00 84.50 186 ALA A CA 1
ATOM 1552 C C . ALA A 1 186 ? 1.066 -1.399 -7.569 1.00 84.50 186 ALA A C 1
ATOM 1554 O O . ALA A 1 186 ? 0.446 -1.652 -6.540 1.00 84.50 186 ALA A O 1
ATOM 1555 N N . GLU A 1 187 ? 2.288 -0.858 -7.532 1.00 89.75 187 GLU A N 1
ATOM 1556 C CA . GLU A 1 187 ? 2.993 -0.588 -6.273 1.00 89.75 187 GLU A CA 1
ATOM 1557 C C . GLU A 1 187 ? 2.252 0.428 -5.377 1.00 89.75 187 GLU A C 1
ATOM 1559 O O . GLU A 1 187 ? 2.259 0.291 -4.152 1.00 89.75 187 GLU A O 1
ATOM 1564 N N . ILE A 1 188 ? 1.603 1.442 -5.964 1.00 85.06 188 ILE A N 1
ATOM 1565 C CA . ILE A 1 188 ? 0.768 2.396 -5.221 1.00 85.06 188 ILE A CA 1
ATOM 1566 C C . ILE A 1 188 ? -0.443 1.681 -4.612 1.00 85.06 188 ILE A C 1
ATOM 1568 O O . ILE A 1 188 ? -0.722 1.870 -3.424 1.00 85.06 188 ILE A O 1
ATOM 1572 N N . LEU A 1 189 ? -1.142 0.847 -5.389 1.00 77.62 189 LEU A N 1
ATOM 1573 C CA . LEU A 1 189 ? -2.296 0.083 -4.901 1.00 77.62 189 LEU A CA 1
ATOM 1574 C C . LEU A 1 189 ? -1.919 -0.898 -3.781 1.00 77.62 189 LEU A C 1
ATOM 1576 O O . LEU A 1 189 ? -2.687 -1.055 -2.833 1.00 77.62 189 LEU A O 1
ATOM 1580 N N . ASP A 1 190 ? -0.706 -1.451 -3.819 1.00 78.12 190 ASP A N 1
ATOM 1581 C CA . ASP A 1 190 ? -0.143 -2.295 -2.755 1.00 78.12 190 ASP A CA 1
ATOM 1582 C C . ASP A 1 190 ? 0.249 -1.512 -1.482 1.00 78.12 190 ASP A C 1
ATOM 1584 O O . ASP A 1 190 ? 0.739 -2.084 -0.506 1.00 78.12 190 ASP A O 1
ATOM 1588 N N . GLY A 1 191 ? 0.037 -0.193 -1.453 1.00 72.50 191 GLY A N 1
ATOM 1589 C CA . GLY A 1 191 ? 0.295 0.647 -0.280 1.00 72.50 191 GLY A CA 1
ATOM 1590 C C . GLY A 1 191 ? 1.756 1.046 -0.113 1.00 72.50 191 GLY A C 1
ATOM 1591 O O . GLY A 1 191 ? 2.165 1.462 0.977 1.00 72.50 191 GLY A O 1
ATOM 1592 N N . LYS A 1 192 ? 2.566 0.935 -1.173 1.00 80.50 192 LYS A N 1
ATOM 1593 C CA . LYS A 1 192 ? 3.960 1.369 -1.135 1.00 80.50 192 LYS A CA 1
ATOM 1594 C C . LYS A 1 192 ? 4.032 2.888 -0.999 1.00 80.50 192 LYS A C 1
ATOM 1596 O O . LYS A 1 192 ? 3.401 3.640 -1.737 1.00 80.50 192 LYS A O 1
ATOM 1601 N N . ASN A 1 193 ? 4.842 3.339 -0.048 1.00 78.56 193 ASN A N 1
ATOM 1602 C CA . ASN A 1 193 ? 5.115 4.757 0.141 1.00 78.56 193 ASN A CA 1
ATOM 1603 C C . ASN A 1 193 ? 6.266 5.209 -0.757 1.00 78.56 193 ASN A C 1
ATOM 1605 O O . ASN A 1 193 ? 7.301 4.545 -0.844 1.00 78.56 193 ASN A O 1
ATOM 1609 N N . PHE A 1 194 ? 6.104 6.384 -1.357 1.00 81.62 194 PHE A N 1
ATOM 1610 C CA . PHE A 1 194 ? 7.112 7.012 -2.200 1.00 81.62 194 PHE A CA 1
ATOM 1611 C C . PHE A 1 194 ? 7.458 8.395 -1.660 1.00 81.62 194 PHE A C 1
ATOM 1613 O O . PHE A 1 194 ? 6.579 9.185 -1.318 1.00 81.62 194 PHE A O 1
ATOM 1620 N N . THR A 1 195 ? 8.743 8.736 -1.630 1.00 82.25 195 THR A N 1
ATOM 1621 C CA . THR A 1 195 ? 9.154 10.118 -1.345 1.00 82.25 195 THR A CA 1
ATOM 1622 C C . THR A 1 195 ? 8.615 11.069 -2.419 1.00 82.25 195 THR A C 1
ATOM 1624 O O . THR A 1 195 ? 8.154 12.162 -2.108 1.00 82.25 195 THR A O 1
ATOM 1627 N N . SER A 1 196 ? 8.635 10.625 -3.681 1.00 85.25 196 SER A N 1
ATOM 1628 C CA . SER A 1 196 ? 8.129 11.337 -4.855 1.00 85.25 196 SER A CA 1
ATOM 1629 C C . SER A 1 196 ? 7.825 10.330 -5.966 1.00 85.25 196 SER A C 1
ATOM 1631 O O . SER A 1 196 ? 8.674 9.504 -6.306 1.00 85.25 196 SER A O 1
ATOM 1633 N N . ILE A 1 197 ? 6.627 10.402 -6.554 1.00 87.44 197 ILE A N 1
ATOM 1634 C CA . ILE A 1 197 ? 6.251 9.556 -7.703 1.00 87.44 197 ILE A CA 1
ATOM 1635 C C . ILE A 1 197 ? 7.049 9.914 -8.946 1.00 87.44 197 ILE A C 1
ATOM 1637 O O . ILE A 1 197 ? 7.421 9.032 -9.715 1.00 87.44 197 ILE A O 1
ATOM 1641 N N . LYS A 1 198 ? 7.369 11.198 -9.115 1.00 86.12 198 LYS A N 1
ATOM 1642 C CA . LYS A 1 198 ? 8.193 11.662 -10.228 1.00 86.12 198 LYS A CA 1
ATOM 1643 C C . LYS A 1 198 ? 9.598 11.067 -10.155 1.00 86.12 198 LYS A C 1
ATOM 1645 O O . LYS A 1 198 ? 10.106 10.596 -11.167 1.00 86.12 198 LYS A O 1
ATOM 1650 N N . ASP A 1 199 ? 10.185 11.025 -8.963 1.00 89.31 199 ASP A N 1
ATOM 1651 C CA . ASP A 1 199 ? 11.522 10.457 -8.769 1.00 89.31 199 ASP A CA 1
ATOM 1652 C C . ASP A 1 199 ? 11.496 8.937 -8.957 1.00 89.31 199 ASP A C 1
ATOM 1654 O O . ASP A 1 199 ? 12.318 8.397 -9.691 1.00 89.31 199 ASP A O 1
ATOM 1658 N N . ALA A 1 200 ? 10.487 8.255 -8.401 1.00 92.62 200 ALA A N 1
ATOM 1659 C CA . ALA A 1 200 ? 10.297 6.818 -8.601 1.00 92.62 200 ALA A CA 1
ATOM 1660 C C . ALA A 1 200 ? 10.123 6.447 -10.087 1.00 92.62 200 ALA A C 1
ATOM 1662 O O . ALA A 1 200 ? 10.658 5.435 -10.548 1.00 92.62 200 ALA A O 1
ATOM 1663 N N . PHE A 1 201 ? 9.414 7.284 -10.847 1.00 92.69 201 PHE A N 1
ATOM 1664 C CA . PHE A 1 201 ? 9.280 7.156 -12.294 1.00 92.69 201 PHE A CA 1
ATOM 1665 C C . PHE A 1 201 ? 10.621 7.322 -13.013 1.00 92.69 201 PHE A C 1
ATOM 1667 O O . PHE A 1 201 ? 11.010 6.430 -13.769 1.00 92.69 201 PHE A O 1
ATOM 1674 N N . PHE A 1 202 ? 11.370 8.398 -12.750 1.00 92.19 202 PHE A N 1
ATOM 1675 C CA . PHE A 1 202 ? 12.684 8.602 -13.372 1.00 92.19 202 PHE A CA 1
ATOM 1676 C C . PHE A 1 202 ? 13.688 7.501 -13.018 1.00 92.19 202 PHE A C 1
ATOM 1678 O O . PHE A 1 202 ? 14.441 7.064 -13.889 1.00 92.19 202 PHE A O 1
ATOM 1685 N N . ASP A 1 203 ? 13.663 6.998 -11.786 1.00 95.12 203 ASP A N 1
ATOM 1686 C CA . ASP A 1 203 ? 14.509 5.885 -11.360 1.00 95.12 203 ASP A CA 1
ATOM 1687 C C . ASP A 1 203 ? 14.207 4.607 -12.150 1.00 95.12 203 ASP A C 1
ATOM 1689 O O . ASP A 1 203 ? 15.128 3.923 -12.608 1.00 95.12 203 ASP A O 1
ATOM 1693 N N . LYS A 1 204 ? 12.924 4.276 -12.349 1.00 95.94 204 LYS A N 1
ATOM 1694 C CA . LYS A 1 204 ? 12.526 3.117 -13.163 1.00 95.94 204 LYS A CA 1
ATOM 1695 C C . LYS A 1 204 ? 12.875 3.310 -14.639 1.00 95.94 204 LYS A C 1
ATOM 1697 O O . LYS A 1 204 ? 13.397 2.378 -15.252 1.00 95.94 204 LYS A O 1
ATOM 1702 N N . VAL A 1 205 ? 12.673 4.509 -15.190 1.00 95.06 205 VAL A N 1
ATOM 1703 C CA . VAL A 1 205 ? 13.079 4.862 -16.564 1.00 95.06 205 VAL A CA 1
ATOM 1704 C C . VAL A 1 205 ? 14.579 4.656 -16.758 1.00 95.06 205 VAL A C 1
ATOM 1706 O O . VAL A 1 205 ? 14.991 3.985 -17.705 1.00 95.06 205 VAL A O 1
ATOM 1709 N N . MET A 1 206 ? 15.397 5.170 -15.839 1.00 95.56 206 MET A N 1
ATOM 1710 C CA . MET A 1 206 ? 16.850 5.022 -15.887 1.00 95.56 206 MET A CA 1
ATOM 1711 C C . MET A 1 206 ? 17.262 3.546 -15.830 1.00 95.56 206 MET A C 1
ATOM 1713 O O . MET A 1 206 ? 18.021 3.089 -16.684 1.00 95.56 206 MET A O 1
ATOM 1717 N N . ARG A 1 207 ? 16.693 2.757 -14.909 1.00 96.19 207 ARG A N 1
ATOM 1718 C CA . ARG A 1 207 ? 16.979 1.313 -14.811 1.00 96.19 207 ARG A CA 1
ATOM 1719 C C . ARG A 1 207 ? 16.582 0.545 -16.071 1.00 96.19 207 ARG A C 1
ATOM 1721 O O . ARG A 1 207 ? 17.354 -0.292 -16.539 1.00 96.19 207 ARG A O 1
ATOM 1728 N N . LYS A 1 208 ? 15.406 0.830 -16.639 1.00 95.50 208 LYS A N 1
ATOM 1729 C CA . LYS A 1 208 ? 14.942 0.211 -17.891 1.00 95.50 208 LYS A CA 1
ATOM 1730 C C . LYS A 1 208 ? 15.856 0.596 -19.057 1.00 95.50 208 LYS A C 1
ATOM 1732 O O . LYS A 1 208 ? 16.206 -0.262 -19.865 1.00 95.50 208 LYS A O 1
ATOM 1737 N N . SER A 1 209 ? 16.302 1.854 -19.112 1.00 94.56 209 SER A N 1
ATOM 1738 C CA . SER A 1 209 ? 17.225 2.345 -20.142 1.00 94.56 209 SER A CA 1
ATOM 1739 C C . SER A 1 209 ? 18.566 1.619 -20.073 1.00 94.56 209 SER A C 1
ATOM 1741 O O . SER A 1 209 ? 19.032 1.114 -21.096 1.00 94.56 209 SER A O 1
ATOM 1743 N N . GLU A 1 210 ? 19.155 1.495 -18.883 1.00 94.56 210 GLU A N 1
ATOM 1744 C CA . GLU A 1 210 ? 20.417 0.776 -18.684 1.00 94.56 210 GLU A CA 1
ATOM 1745 C C . GLU A 1 210 ? 20.284 -0.720 -18.989 1.00 94.56 210 GLU A C 1
ATOM 1747 O O . GLU A 1 210 ? 21.143 -1.293 -19.660 1.00 94.56 210 GLU A O 1
ATOM 1752 N N . SER A 1 211 ? 19.169 -1.346 -18.602 1.00 94.62 211 SER A N 1
ATOM 1753 C CA . SER A 1 211 ? 18.878 -2.741 -18.952 1.00 94.62 211 SER A CA 1
ATOM 1754 C C . SER A 1 211 ? 18.828 -2.952 -20.471 1.00 94.62 211 SER A C 1
ATOM 1756 O O . SER A 1 211 ? 19.469 -3.872 -20.984 1.00 94.62 211 SER A O 1
ATOM 1758 N N . LYS A 1 212 ? 18.164 -2.058 -21.212 1.00 93.69 212 LYS A N 1
ATOM 1759 C CA . LYS A 1 212 ? 18.124 -2.108 -22.682 1.00 93.69 212 LYS A CA 1
ATOM 1760 C C . LYS A 1 212 ? 19.488 -1.891 -23.328 1.00 93.69 212 LYS A C 1
ATOM 1762 O O . LYS A 1 212 ? 19.804 -2.558 -24.314 1.00 93.69 212 LYS A O 1
ATOM 1767 N N . LYS A 1 213 ? 20.304 -0.972 -22.800 1.00 94.19 213 LYS A N 1
ATOM 1768 C CA . LYS A 1 213 ? 21.685 -0.773 -23.275 1.00 94.19 213 LYS A CA 1
ATOM 1769 C C . LYS A 1 213 ? 22.515 -2.034 -23.055 1.00 94.19 213 LYS A C 1
ATOM 1771 O O . LYS A 1 213 ? 23.217 -2.458 -23.968 1.00 94.19 213 LYS A O 1
ATOM 1776 N N . ALA A 1 214 ? 22.404 -2.657 -21.883 1.00 94.00 214 ALA A N 1
ATOM 1777 C CA . ALA A 1 214 ? 23.101 -3.900 -21.574 1.00 94.00 214 ALA A CA 1
ATOM 1778 C C . ALA A 1 214 ? 22.676 -5.040 -22.514 1.00 94.00 214 ALA A C 1
ATOM 1780 O O . ALA A 1 214 ? 23.537 -5.732 -23.057 1.00 94.00 214 ALA A O 1
ATOM 1781 N N . GLU A 1 215 ? 21.375 -5.191 -22.783 1.00 94.56 215 GLU A N 1
ATOM 1782 C CA . GLU A 1 215 ? 20.862 -6.173 -23.746 1.00 94.56 215 GLU A CA 1
ATOM 1783 C C . GLU A 1 215 ? 21.407 -5.920 -25.161 1.00 94.56 215 GLU A C 1
ATOM 1785 O O . GLU A 1 215 ? 21.843 -6.847 -25.848 1.00 94.56 215 GLU A O 1
ATOM 1790 N N . ALA A 1 216 ? 21.426 -4.657 -25.593 1.00 92.81 216 ALA A N 1
ATOM 1791 C CA . ALA A 1 216 ? 21.948 -4.265 -26.895 1.00 92.81 216 ALA A CA 1
ATOM 1792 C C . ALA A 1 216 ? 23.452 -4.558 -27.021 1.00 92.81 216 ALA A C 1
ATOM 1794 O O . ALA A 1 216 ? 23.882 -5.119 -28.030 1.00 92.81 216 ALA A O 1
ATOM 1795 N N . ILE A 1 217 ? 24.245 -4.243 -25.991 1.00 93.00 217 ILE A N 1
ATOM 1796 C CA . ILE A 1 217 ? 25.677 -4.572 -25.944 1.00 93.00 217 ILE A CA 1
ATOM 1797 C C . ILE A 1 217 ? 25.874 -6.083 -26.006 1.00 93.00 217 ILE A C 1
ATOM 1799 O O . ILE A 1 217 ? 26.672 -6.544 -26.814 1.00 93.00 217 ILE A O 1
ATOM 1803 N N . TYR A 1 218 ? 25.125 -6.852 -25.218 1.00 92.06 218 TYR A N 1
ATOM 1804 C CA . TYR A 1 218 ? 25.234 -8.307 -25.209 1.00 92.06 218 TYR A CA 1
ATOM 1805 C C . TYR A 1 218 ? 24.931 -8.915 -26.586 1.00 92.06 218 TYR A C 1
ATOM 1807 O O . TYR A 1 218 ? 25.703 -9.735 -27.084 1.00 92.06 218 TYR A O 1
ATOM 1815 N N . LYS A 1 219 ? 23.850 -8.480 -27.249 1.00 90.25 219 LYS A N 1
ATOM 1816 C CA . LYS A 1 219 ? 23.529 -8.921 -28.617 1.00 90.25 219 LYS A CA 1
ATOM 1817 C C . LYS A 1 219 ? 24.604 -8.509 -29.618 1.00 90.25 219 LYS A C 1
ATOM 1819 O O . LYS A 1 219 ? 24.964 -9.309 -30.476 1.00 90.25 219 LYS A O 1
ATOM 1824 N N . TRP A 1 220 ? 25.130 -7.288 -29.509 1.00 90.31 220 TRP A N 1
ATOM 1825 C CA . TRP A 1 220 ? 26.210 -6.805 -30.370 1.00 90.31 220 TRP A CA 1
ATOM 1826 C C . TRP A 1 220 ? 27.477 -7.646 -30.205 1.00 90.31 220 TRP A C 1
ATOM 1828 O O . TRP A 1 220 ? 28.023 -8.147 -31.185 1.00 90.31 220 TRP A O 1
ATOM 1838 N N . GLU A 1 221 ? 27.911 -7.858 -28.966 1.00 88.38 221 GLU A N 1
ATOM 1839 C CA . GLU A 1 221 ? 29.071 -8.682 -28.641 1.00 88.38 221 GLU A CA 1
ATOM 1840 C C . GLU A 1 221 ? 28.859 -10.127 -29.088 1.00 88.38 221 GLU A C 1
ATOM 1842 O O . GLU A 1 221 ? 29.764 -10.713 -29.666 1.00 88.38 221 GLU A O 1
ATOM 1847 N N . SER A 1 222 ? 27.659 -10.686 -28.927 1.00 86.81 222 SER A N 1
ATOM 1848 C CA . SER A 1 222 ? 27.329 -12.021 -29.428 1.00 86.81 222 SER A CA 1
ATOM 1849 C C . SER A 1 222 ? 27.377 -12.112 -30.956 1.00 86.81 222 SER A C 1
ATOM 1851 O O . SER A 1 222 ? 27.855 -13.111 -31.478 1.00 86.81 222 SER A O 1
ATOM 1853 N N . LEU A 1 223 ? 26.953 -11.087 -31.697 1.00 83.44 223 LEU A N 1
ATOM 1854 C CA . LEU A 1 223 ? 27.060 -11.089 -33.163 1.00 83.44 223 LEU A CA 1
ATOM 1855 C C . LEU A 1 223 ? 28.503 -10.943 -33.653 1.00 83.44 223 LEU A C 1
ATOM 1857 O O . LEU A 1 223 ? 28.857 -11.495 -34.691 1.00 83.44 223 LEU A O 1
ATOM 1861 N N . VAL A 1 224 ? 29.328 -10.196 -32.920 1.00 83.50 224 VAL A N 1
ATOM 1862 C CA . VAL A 1 224 ? 30.726 -9.943 -33.287 1.00 83.50 224 VAL A CA 1
ATOM 1863 C C . VAL A 1 224 ? 31.663 -11.066 -32.823 1.00 83.50 224 VAL A C 1
ATOM 1865 O O . VAL A 1 224 ? 32.637 -11.361 -33.513 1.00 83.50 224 VAL A O 1
ATOM 1868 N N . LEU A 1 225 ? 31.393 -11.681 -31.665 1.00 76.12 225 LEU A N 1
ATOM 1869 C CA . LEU A 1 225 ? 32.223 -12.715 -31.022 1.00 76.12 225 LEU A CA 1
ATOM 1870 C C . LEU A 1 225 ? 31.662 -14.136 -31.179 1.00 76.12 225 LEU A C 1
ATOM 1872 O O . LEU A 1 225 ? 32.399 -15.105 -31.006 1.00 76.12 225 LEU A O 1
ATOM 1876 N N . GLY A 1 226 ? 30.362 -14.279 -31.441 1.00 63.00 226 GLY A N 1
ATOM 1877 C CA . GLY A 1 226 ? 29.666 -15.562 -31.482 1.00 63.00 226 GLY A CA 1
ATOM 1878 C C . GLY A 1 226 ? 30.125 -16.453 -32.632 1.00 63.00 226 GLY A C 1
ATOM 1879 O O . GLY A 1 226 ? 30.401 -15.991 -33.736 1.00 63.00 226 GLY A O 1
ATOM 1880 N N . ASN A 1 227 ? 30.202 -17.749 -32.322 1.00 48.53 227 ASN A N 1
ATOM 1881 C CA . ASN A 1 227 ? 30.790 -18.831 -33.109 1.00 48.53 227 ASN A CA 1
ATOM 1882 C C . ASN A 1 227 ? 30.683 -18.678 -34.638 1.00 48.53 227 ASN A C 1
ATOM 1884 O O . ASN A 1 227 ? 29.664 -19.007 -35.243 1.00 48.53 227 ASN A O 1
ATOM 1888 N N . GLY A 1 228 ? 31.814 -18.325 -35.250 1.00 47.56 228 GLY A N 1
ATOM 1889 C CA . GLY A 1 228 ? 32.149 -18.708 -36.618 1.00 47.56 228 GLY A CA 1
ATOM 1890 C C . GLY A 1 228 ? 32.217 -17.544 -37.585 1.00 47.56 228 GLY A C 1
ATOM 1891 O O . GLY A 1 228 ? 31.263 -17.321 -38.317 1.00 47.56 228 GLY A O 1
ATOM 1892 N N . ASP A 1 229 ? 33.372 -16.876 -37.639 1.00 54.84 229 ASP A N 1
ATOM 1893 C CA . ASP A 1 229 ? 33.862 -16.085 -38.774 1.00 54.84 229 ASP A CA 1
ATOM 1894 C C . ASP A 1 229 ? 32.906 -15.049 -39.401 1.00 54.84 229 ASP A C 1
ATOM 1896 O O . ASP A 1 229 ? 33.249 -14.483 -40.425 1.00 54.84 229 ASP A O 1
ATOM 1900 N N . SER A 1 230 ? 31.713 -14.788 -38.870 1.00 70.69 230 SER A N 1
ATOM 1901 C CA . SER A 1 230 ? 30.638 -14.147 -39.634 1.00 70.69 230 SER A CA 1
ATOM 1902 C C . SER A 1 230 ? 30.903 -12.661 -39.815 1.00 70.69 230 SER A C 1
ATOM 1904 O O . SER A 1 230 ? 30.775 -12.160 -40.926 1.00 70.69 230 SER A O 1
ATOM 1906 N N . PHE A 1 231 ? 31.373 -11.978 -38.769 1.00 82.50 231 PHE A N 1
ATOM 1907 C CA . PHE A 1 231 ? 31.797 -10.587 -38.869 1.00 82.50 231 PHE A CA 1
ATOM 1908 C C . PHE A 1 231 ? 33.085 -10.441 -39.687 1.00 82.50 231 PHE A C 1
ATOM 1910 O O . PHE A 1 231 ? 33.119 -9.639 -40.611 1.00 82.50 231 PHE A O 1
ATOM 1917 N N . ASN A 1 232 ? 34.114 -11.254 -39.427 1.00 80.44 232 ASN A N 1
ATOM 1918 C CA . ASN A 1 232 ? 35.380 -11.172 -40.169 1.00 80.44 232 ASN A CA 1
ATOM 1919 C C . ASN A 1 232 ? 35.213 -11.544 -41.655 1.00 80.44 232 ASN A C 1
ATOM 1921 O O . ASN A 1 232 ? 35.684 -10.809 -42.516 1.00 80.44 232 ASN A O 1
ATOM 1925 N N . LYS A 1 233 ? 34.464 -12.606 -41.984 1.00 80.81 233 LYS A N 1
ATOM 1926 C CA . LYS A 1 233 ? 34.097 -12.952 -43.372 1.00 80.81 233 LYS A CA 1
ATOM 1927 C C . LYS A 1 233 ? 33.248 -11.872 -44.013 1.00 80.81 233 LYS A C 1
ATOM 1929 O O . LYS A 1 233 ? 33.370 -11.645 -45.212 1.00 80.81 233 LYS A O 1
ATOM 1934 N N . LEU A 1 234 ? 32.365 -11.221 -43.258 1.00 83.56 234 LEU A N 1
ATOM 1935 C CA . LEU A 1 234 ? 31.571 -10.115 -43.781 1.00 83.56 234 LEU A CA 1
ATOM 1936 C C . LEU A 1 234 ? 32.457 -8.904 -44.102 1.00 83.56 234 LEU A C 1
ATOM 1938 O O . LEU A 1 234 ? 32.269 -8.316 -45.164 1.00 83.56 234 LEU A O 1
ATOM 1942 N N . LEU A 1 235 ? 33.444 -8.579 -43.257 1.00 85.94 235 LEU A N 1
ATOM 1943 C CA . LEU A 1 235 ? 34.459 -7.564 -43.561 1.00 85.94 235 LEU A CA 1
ATOM 1944 C C . LEU A 1 235 ? 35.224 -7.931 -44.840 1.00 85.94 235 LEU A C 1
ATOM 1946 O O . LEU A 1 235 ? 35.267 -7.126 -45.767 1.00 85.94 235 LEU A O 1
ATOM 1950 N N . GLU A 1 236 ? 35.726 -9.166 -44.946 1.00 83.75 236 GLU A N 1
ATOM 1951 C CA . GLU A 1 236 ? 36.435 -9.663 -46.137 1.00 83.75 236 GLU A CA 1
ATOM 1952 C C . GLU A 1 236 ? 35.572 -9.587 -47.406 1.00 83.75 236 GLU A C 1
ATOM 1954 O O . GLU A 1 236 ? 36.014 -9.080 -48.436 1.00 83.75 236 GLU A O 1
ATOM 1959 N N . THR A 1 237 ? 34.312 -10.028 -47.325 1.00 85.12 237 THR A N 1
ATOM 1960 C CA . THR A 1 237 ? 33.347 -10.003 -48.442 1.00 85.12 237 THR A CA 1
ATOM 1961 C C . THR A 1 237 ? 33.031 -8.576 -48.893 1.00 85.12 237 THR A C 1
ATOM 1963 O O . THR A 1 237 ? 32.629 -8.355 -50.035 1.00 85.12 237 THR A O 1
ATOM 1966 N N . LYS A 1 238 ? 33.182 -7.598 -47.997 1.00 86.00 238 LYS A N 1
ATOM 1967 C CA . LYS A 1 238 ? 32.982 -6.172 -48.272 1.00 86.00 238 LYS A CA 1
ATOM 1968 C C . LYS A 1 238 ? 34.289 -5.409 -48.477 1.00 86.00 238 LYS A C 1
ATOM 1970 O O . LYS A 1 238 ? 34.244 -4.190 -48.562 1.00 86.00 238 LYS A O 1
ATOM 1975 N N . HIS A 1 239 ? 35.418 -6.110 -48.611 1.00 87.62 239 HIS A N 1
ATOM 1976 C CA . HIS A 1 239 ? 36.746 -5.525 -48.816 1.00 87.62 239 HIS A CA 1
ATOM 1977 C C . HIS A 1 239 ? 37.184 -4.540 -47.713 1.00 87.62 239 HIS A C 1
ATOM 1979 O O . HIS A 1 239 ? 37.973 -3.635 -47.971 1.00 87.62 239 HIS A O 1
ATOM 1985 N N . LEU A 1 240 ? 36.703 -4.736 -46.483 1.00 86.31 240 LEU A N 1
ATOM 1986 C CA . LEU A 1 240 ? 37.064 -3.941 -45.308 1.00 86.31 240 LEU A CA 1
ATOM 1987 C C . LEU A 1 240 ? 38.229 -4.583 -44.545 1.00 86.31 240 LEU A C 1
ATOM 1989 O O . LEU A 1 240 ? 38.339 -5.809 -44.456 1.00 86.31 240 LEU A O 1
ATOM 1993 N N . THR A 1 241 ? 39.093 -3.757 -43.959 1.00 87.06 241 THR A N 1
ATOM 1994 C CA . THR A 1 241 ? 40.232 -4.218 -43.157 1.00 87.06 241 THR A CA 1
ATOM 1995 C C . THR A 1 241 ? 39.820 -4.560 -41.722 1.00 87.06 241 THR A C 1
ATOM 1997 O O . THR A 1 241 ? 38.768 -4.156 -41.224 1.00 87.06 241 THR A O 1
ATOM 2000 N N . LEU A 1 242 ? 40.699 -5.262 -40.996 1.00 84.44 242 LEU A N 1
ATOM 2001 C CA . LEU A 1 242 ? 40.533 -5.461 -39.550 1.00 84.44 242 LEU A CA 1
ATOM 2002 C C . LEU A 1 242 ? 40.496 -4.128 -38.779 1.00 84.44 242 LEU A C 1
ATOM 2004 O O . LEU A 1 242 ? 39.791 -4.027 -37.777 1.00 84.44 242 LEU A O 1
ATOM 2008 N N . GLY A 1 243 ? 41.218 -3.106 -39.256 1.00 86.31 243 GLY A N 1
ATOM 2009 C CA . GLY A 1 243 ? 41.184 -1.759 -38.681 1.00 86.31 243 GLY A CA 1
ATOM 2010 C C . GLY A 1 243 ? 39.800 -1.118 -38.801 1.00 86.31 243 GLY A C 1
ATOM 2011 O O . GLY A 1 243 ? 39.284 -0.599 -37.812 1.00 86.31 243 GLY A O 1
ATOM 2012 N N . ASP A 1 244 ? 39.162 -1.245 -39.966 1.00 86.62 244 ASP A N 1
ATOM 2013 C CA . ASP A 1 244 ? 37.788 -0.771 -40.194 1.00 86.62 244 ASP A CA 1
ATOM 2014 C C . ASP A 1 244 ? 36.794 -1.519 -39.299 1.00 86.62 244 ASP A C 1
ATOM 2016 O O . ASP A 1 244 ? 35.893 -0.919 -38.712 1.00 86.62 244 ASP A O 1
ATOM 2020 N N . GLY A 1 245 ? 37.011 -2.823 -39.104 1.00 87.25 245 GLY A N 1
ATOM 2021 C CA . GLY A 1 245 ? 36.249 -3.638 -38.161 1.00 87.25 245 GLY A CA 1
ATOM 2022 C C . GLY A 1 245 ? 36.277 -3.097 -36.728 1.00 87.25 245 GLY A C 1
ATOM 2023 O O . GLY A 1 245 ? 35.231 -3.020 -36.082 1.00 87.25 245 GLY A O 1
ATOM 2024 N N . GLU A 1 246 ? 37.441 -2.683 -36.224 1.00 87.75 246 GLU A N 1
ATOM 2025 C CA . GLU A 1 246 ? 37.562 -2.075 -34.889 1.00 87.75 246 GLU A CA 1
ATOM 2026 C C . GLU A 1 246 ? 36.893 -0.694 -34.806 1.00 87.75 246 GLU A C 1
ATOM 2028 O O . GLU A 1 246 ? 36.263 -0.372 -33.792 1.00 87.75 246 GLU A O 1
ATOM 2033 N N . VAL A 1 247 ? 36.953 0.102 -35.879 1.00 89.25 247 VAL A N 1
ATOM 2034 C CA . VAL A 1 247 ? 36.230 1.382 -35.968 1.00 89.25 247 VAL A CA 1
ATOM 2035 C C . VAL A 1 247 ? 34.720 1.154 -35.898 1.00 89.25 247 VAL A C 1
ATOM 2037 O O . VAL A 1 247 ? 34.056 1.784 -35.074 1.00 89.25 247 VAL A O 1
ATOM 2040 N N . ILE A 1 248 ? 34.187 0.205 -36.676 1.00 89.06 248 ILE A N 1
ATOM 2041 C CA . ILE A 1 248 ? 32.762 -0.165 -36.667 1.00 89.06 248 ILE A CA 1
ATOM 2042 C C . ILE A 1 248 ? 32.340 -0.634 -35.270 1.00 89.06 248 ILE A C 1
ATOM 2044 O O . ILE A 1 248 ? 31.333 -0.165 -34.738 1.00 89.06 248 ILE A O 1
ATOM 2048 N N . LYS A 1 249 ? 33.122 -1.514 -34.628 1.00 89.31 249 LYS A N 1
ATOM 2049 C CA . LYS A 1 249 ? 32.841 -1.978 -33.257 1.00 89.31 249 LYS A CA 1
ATOM 2050 C C . LYS A 1 249 ? 32.756 -0.828 -32.268 1.00 89.31 249 LYS A C 1
ATOM 2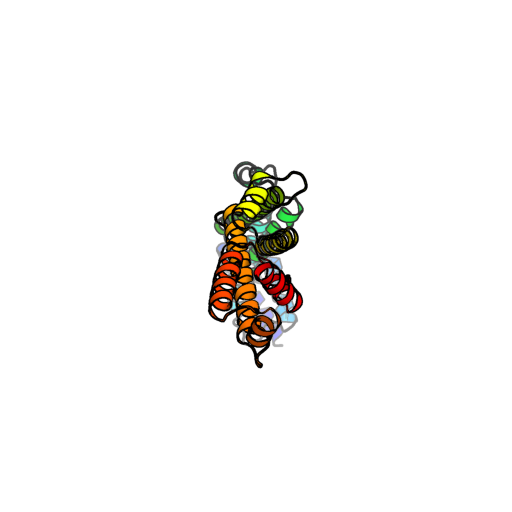052 O O . LYS A 1 249 ? 31.825 -0.791 -31.458 1.00 89.31 249 LYS A O 1
ATOM 2057 N N . LYS A 1 250 ? 33.713 0.096 -32.319 1.00 90.38 250 LYS A N 1
ATOM 2058 C CA . LYS A 1 250 ? 33.763 1.244 -31.413 1.00 90.38 250 LYS A CA 1
ATOM 2059 C C . LYS A 1 250 ? 32.605 2.212 -31.658 1.00 90.38 250 LYS A C 1
ATOM 2061 O O . LYS A 1 250 ? 31.985 2.651 -30.690 1.00 90.38 250 LYS A O 1
ATOM 2066 N N . ASP A 1 251 ? 32.297 2.509 -32.918 1.00 90.94 251 ASP A N 1
ATOM 2067 C CA . ASP A 1 251 ? 31.196 3.397 -33.304 1.00 90.94 251 ASP A CA 1
ATOM 2068 C C . ASP A 1 251 ? 29.838 2.831 -32.870 1.00 90.94 251 ASP A C 1
ATOM 2070 O O . ASP A 1 251 ? 29.087 3.492 -32.150 1.00 90.94 251 ASP A O 1
ATOM 2074 N N . VAL A 1 252 ? 29.553 1.568 -33.201 1.00 91.00 252 VAL A N 1
ATOM 2075 C CA . VAL A 1 252 ? 28.298 0.905 -32.815 1.00 91.00 252 VAL A CA 1
ATOM 2076 C C . VAL A 1 252 ? 28.165 0.832 -31.296 1.00 91.00 252 VAL A C 1
ATOM 2078 O O . VAL A 1 252 ? 27.115 1.191 -30.760 1.00 91.00 252 VAL A O 1
ATOM 2081 N N . ARG A 1 253 ? 29.230 0.451 -30.575 1.00 91.62 253 ARG A N 1
ATOM 2082 C CA . ARG A 1 253 ? 29.219 0.429 -29.103 1.00 91.62 253 ARG A CA 1
ATOM 2083 C C . ARG A 1 253 ? 28.939 1.816 -28.524 1.00 91.62 253 ARG A C 1
ATOM 2085 O O . ARG A 1 253 ? 28.143 1.933 -27.597 1.00 91.62 253 ARG A O 1
ATOM 2092 N N . SER A 1 254 ? 29.546 2.868 -29.076 1.00 92.94 254 SER A N 1
ATOM 2093 C CA . SER A 1 254 ? 29.286 4.248 -28.651 1.00 92.94 254 SER A CA 1
ATOM 2094 C C . SER A 1 254 ? 27.834 4.658 -28.908 1.00 92.94 254 SER A C 1
ATOM 2096 O O . SER A 1 254 ? 27.186 5.203 -28.016 1.00 92.94 254 SER A O 1
ATOM 2098 N N . LYS A 1 255 ? 27.281 4.330 -30.079 1.00 91.94 255 LYS A N 1
ATOM 2099 C CA . LYS A 1 255 ? 25.877 4.592 -30.422 1.00 91.94 255 LYS A CA 1
ATOM 2100 C C . LYS A 1 255 ? 24.898 3.846 -29.509 1.00 91.94 255 LYS A C 1
ATOM 2102 O O . LYS A 1 255 ? 23.885 4.429 -29.132 1.00 91.94 255 LYS A O 1
ATOM 2107 N N . ILE A 1 256 ? 25.200 2.610 -29.104 1.00 92.75 256 ILE A N 1
ATOM 2108 C CA . ILE A 1 256 ? 24.403 1.867 -28.110 1.00 92.75 256 ILE A CA 1
ATOM 2109 C C . ILE A 1 256 ? 24.459 2.557 -26.740 1.00 92.75 256 ILE A C 1
ATOM 2111 O O . ILE A 1 256 ? 23.416 2.792 -26.134 1.00 92.75 256 ILE A O 1
ATOM 2115 N N . LEU A 1 257 ? 25.652 2.931 -26.261 1.00 90.81 257 LEU A N 1
ATOM 2116 C CA . LEU A 1 257 ? 25.818 3.618 -24.969 1.00 90.81 257 LEU A CA 1
ATOM 2117 C C . LEU A 1 257 ? 25.084 4.967 -24.926 1.00 90.81 257 LEU A C 1
ATOM 2119 O O . LEU A 1 257 ? 24.488 5.315 -23.907 1.00 90.81 257 LEU A O 1
ATOM 2123 N N . ASN A 1 258 ? 25.058 5.672 -26.058 1.00 90.00 258 ASN A N 1
ATOM 2124 C CA . ASN A 1 258 ? 24.308 6.913 -26.250 1.00 90.00 258 ASN A CA 1
ATOM 2125 C C . ASN A 1 258 ? 22.800 6.687 -26.496 1.00 90.00 258 ASN A C 1
ATOM 2127 O O . ASN A 1 258 ? 22.073 7.645 -26.739 1.00 90.00 258 ASN A O 1
ATOM 2131 N N . GLY A 1 259 ? 22.320 5.438 -26.466 1.00 87.25 259 GLY A N 1
ATOM 2132 C CA . GLY A 1 259 ? 20.908 5.081 -26.631 1.00 87.25 259 GLY A CA 1
ATOM 2133 C C . GLY A 1 259 ? 20.354 5.257 -28.051 1.00 87.25 259 GLY A C 1
ATOM 2134 O O . GLY A 1 259 ? 19.143 5.243 -28.241 1.00 87.25 259 GLY A O 1
ATOM 2135 N N . LEU A 1 260 ? 21.216 5.403 -29.059 1.00 88.31 260 LEU A N 1
ATOM 2136 C CA . LEU A 1 260 ? 20.822 5.571 -30.465 1.00 88.31 260 LEU A CA 1
ATOM 2137 C C . LEU A 1 260 ? 20.468 4.238 -31.144 1.00 88.31 260 LEU A C 1
ATOM 2139 O O . LEU A 1 260 ? 19.785 4.217 -32.169 1.00 88.31 260 LEU A O 1
ATOM 2143 N N . ILE A 1 261 ? 20.944 3.121 -30.590 1.00 88.12 261 ILE A N 1
ATOM 2144 C CA . ILE A 1 261 ? 20.705 1.769 -31.103 1.00 88.12 261 ILE A CA 1
ATOM 2145 C C . ILE A 1 261 ? 20.118 0.918 -29.980 1.00 88.12 261 ILE A C 1
ATOM 2147 O O . ILE A 1 261 ? 20.704 0.806 -28.906 1.00 88.12 261 ILE A O 1
ATOM 2151 N N . CYS A 1 262 ? 18.972 0.300 -30.260 1.00 85.56 262 CYS A N 1
ATOM 2152 C CA . CYS A 1 262 ? 18.281 -0.604 -29.348 1.00 85.56 262 CYS A CA 1
ATOM 2153 C C . CYS A 1 262 ? 18.516 -2.074 -29.716 1.00 85.56 262 CYS A C 1
ATOM 2155 O O . CYS A 1 262 ? 18.889 -2.405 -30.843 1.00 85.56 262 CYS A O 1
ATOM 2157 N N . ALA A 1 263 ? 18.306 -2.956 -28.739 1.00 86.38 263 ALA A N 1
ATOM 2158 C CA . ALA A 1 263 ? 18.603 -4.384 -28.827 1.00 86.38 263 ALA A CA 1
ATOM 2159 C C . ALA A 1 263 ? 17.773 -5.132 -29.889 1.00 86.38 263 ALA A C 1
ATOM 2161 O O . ALA A 1 263 ? 18.197 -6.169 -30.393 1.00 86.38 263 ALA A O 1
ATOM 2162 N N . ASP A 1 264 ? 16.589 -4.633 -30.223 1.00 84.94 264 ASP A N 1
ATOM 2163 C CA . ASP A 1 264 ? 15.695 -5.139 -31.271 1.00 84.94 264 ASP A CA 1
ATOM 2164 C C . ASP A 1 264 ? 16.256 -4.914 -32.684 1.00 84.94 264 ASP A C 1
ATOM 2166 O O . ASP A 1 264 ? 16.051 -5.735 -33.579 1.00 84.94 264 ASP A O 1
ATOM 2170 N N . LYS A 1 265 ? 17.023 -3.835 -32.878 1.00 85.06 265 LYS A N 1
ATOM 2171 C CA . LYS A 1 265 ? 17.658 -3.511 -34.163 1.00 85.06 265 LYS A CA 1
ATOM 2172 C C . LYS A 1 265 ? 18.924 -4.321 -34.429 1.00 85.06 265 LYS A C 1
ATOM 2174 O O . LYS A 1 265 ? 19.392 -4.349 -35.561 1.00 85.06 265 LYS A O 1
ATOM 2179 N N . ILE A 1 266 ? 19.492 -4.967 -33.413 1.00 86.75 266 ILE A N 1
ATOM 2180 C CA . ILE A 1 266 ? 20.779 -5.659 -33.508 1.00 86.75 266 ILE A CA 1
ATOM 2181 C C . ILE A 1 266 ? 20.556 -7.102 -33.971 1.00 86.75 266 ILE A C 1
ATOM 2183 O O . ILE A 1 266 ? 20.157 -7.973 -33.201 1.00 86.75 266 ILE A O 1
ATOM 2187 N N . ASN A 1 267 ? 20.814 -7.348 -35.256 1.00 85.50 267 ASN A N 1
ATOM 2188 C CA . ASN A 1 267 ? 20.733 -8.658 -35.905 1.00 85.50 267 ASN A CA 1
ATOM 2189 C C . ASN A 1 267 ? 21.712 -8.747 -37.101 1.00 85.50 267 ASN A C 1
ATOM 2191 O O . ASN A 1 267 ? 22.435 -7.796 -37.405 1.00 85.50 267 ASN A O 1
ATOM 2195 N N . GLY A 1 268 ? 21.736 -9.881 -37.809 1.00 82.88 268 GLY A N 1
ATOM 2196 C CA . GLY A 1 268 ? 22.632 -10.073 -38.960 1.00 82.88 268 GLY A CA 1
ATOM 2197 C C . GLY A 1 268 ? 22.377 -9.121 -40.142 1.00 82.88 268 GLY A C 1
ATOM 2198 O O . GLY A 1 268 ? 23.319 -8.741 -40.841 1.00 82.88 268 GLY A O 1
ATOM 2199 N N . ALA A 1 269 ? 21.132 -8.680 -40.355 1.00 84.81 269 ALA A N 1
ATOM 2200 C CA . ALA A 1 269 ? 20.805 -7.718 -41.411 1.00 84.81 269 ALA A CA 1
ATOM 2201 C C . ALA A 1 269 ? 21.350 -6.320 -41.082 1.00 84.81 269 ALA A C 1
ATOM 2203 O O . ALA A 1 269 ? 21.929 -5.664 -41.948 1.00 84.81 269 ALA A O 1
ATOM 2204 N N . PHE A 1 270 ? 21.240 -5.901 -39.820 1.00 86.19 270 PHE A N 1
ATOM 2205 C CA . PHE A 1 270 ? 21.853 -4.671 -39.318 1.00 86.19 270 PHE A CA 1
ATOM 2206 C C . PHE A 1 270 ? 23.374 -4.670 -39.517 1.00 86.19 270 PHE A C 1
ATOM 2208 O O . PHE A 1 270 ? 23.923 -3.707 -40.052 1.00 86.19 270 PHE A O 1
ATOM 2215 N N . LEU A 1 271 ? 24.039 -5.778 -39.176 1.00 83.88 271 LEU A N 1
ATOM 2216 C CA . LEU A 1 271 ? 25.478 -5.953 -39.382 1.00 83.88 271 LEU A CA 1
ATOM 2217 C C . LEU A 1 271 ? 25.870 -5.831 -40.866 1.00 83.88 271 LEU A C 1
ATOM 2219 O O . LEU A 1 271 ? 26.815 -5.126 -41.212 1.00 83.88 271 LEU A O 1
ATOM 2223 N N . THR A 1 272 ? 25.102 -6.474 -41.748 1.00 82.56 272 THR A N 1
ATOM 2224 C CA . THR A 1 272 ? 25.318 -6.436 -43.205 1.00 82.56 272 THR A CA 1
ATOM 2225 C C . THR A 1 272 ? 25.189 -5.019 -43.761 1.00 82.56 272 THR A C 1
ATOM 2227 O O . THR A 1 272 ? 26.042 -4.584 -44.535 1.00 82.56 272 THR A O 1
ATOM 2230 N N . MET A 1 273 ? 24.151 -4.286 -43.351 1.00 84.88 273 MET A N 1
ATOM 2231 C CA . MET A 1 273 ? 23.924 -2.900 -43.773 1.00 84.88 273 MET A CA 1
ATOM 2232 C C . MET A 1 273 ? 25.036 -1.960 -43.303 1.00 84.88 273 MET A C 1
ATOM 2234 O O . MET A 1 273 ? 25.474 -1.108 -44.073 1.00 84.88 273 MET A O 1
ATOM 2238 N N . LEU A 1 274 ? 25.530 -2.132 -42.074 1.00 84.56 274 LEU A N 1
ATOM 2239 C CA . LEU A 1 274 ? 26.658 -1.350 -41.566 1.00 84.56 274 LEU A CA 1
ATOM 2240 C C . LEU A 1 274 ? 27.906 -1.525 -42.437 1.00 84.56 274 LEU A C 1
ATOM 2242 O O . LEU A 1 274 ? 28.474 -0.531 -42.880 1.00 84.56 274 LEU A O 1
ATOM 2246 N N . CYS A 1 275 ? 28.305 -2.764 -42.737 1.00 81.62 275 CYS A N 1
ATOM 2247 C CA . CYS A 1 275 ? 29.489 -3.019 -43.563 1.00 81.62 275 CYS A CA 1
ATOM 2248 C C . CYS A 1 275 ? 29.333 -2.509 -45.006 1.00 81.62 275 CYS A C 1
ATOM 2250 O O . CYS A 1 275 ? 30.318 -2.102 -45.611 1.00 81.62 275 CYS A O 1
ATOM 2252 N N . ILE A 1 276 ? 28.115 -2.497 -45.563 1.00 82.00 276 ILE A N 1
ATOM 2253 C CA . ILE A 1 276 ? 27.857 -1.893 -46.882 1.00 82.00 276 ILE A CA 1
ATOM 2254 C C . ILE A 1 276 ? 28.107 -0.384 -46.843 1.00 82.00 276 ILE A C 1
ATOM 2256 O O . ILE A 1 276 ? 28.797 0.135 -47.717 1.00 82.00 276 ILE A O 1
ATOM 2260 N N . ASN A 1 277 ? 27.582 0.306 -45.829 1.00 82.12 277 ASN A N 1
ATOM 2261 C CA . ASN A 1 277 ? 27.729 1.756 -45.718 1.00 82.12 277 ASN A CA 1
ATOM 2262 C C . ASN A 1 277 ? 29.198 2.170 -45.540 1.00 82.12 277 ASN A C 1
ATOM 2264 O O . ASN A 1 277 ? 29.622 3.131 -46.163 1.00 82.12 277 ASN A O 1
ATOM 2268 N N . TYR A 1 278 ? 29.979 1.410 -44.766 1.00 78.88 278 TYR A N 1
ATOM 2269 C CA . TYR A 1 278 ? 31.412 1.670 -44.577 1.00 78.88 278 TYR A CA 1
ATOM 2270 C C . TYR A 1 278 ? 32.281 1.307 -45.789 1.00 78.88 278 TYR A C 1
ATOM 2272 O O . TYR A 1 278 ? 33.325 1.910 -45.977 1.00 78.88 278 TYR A O 1
ATOM 2280 N N . GLY A 1 279 ? 31.882 0.328 -46.608 1.00 65.25 279 GLY A N 1
ATOM 2281 C CA . GLY A 1 279 ? 32.626 -0.056 -47.818 1.00 65.25 279 GLY A CA 1
ATOM 2282 C C . GLY A 1 279 ? 32.306 0.786 -49.060 1.00 65.25 279 GLY A C 1
ATOM 2283 O O . GLY A 1 279 ? 32.827 0.493 -50.133 1.00 65.25 279 GLY A O 1
ATOM 2284 N N . SER A 1 280 ? 31.403 1.765 -48.937 1.00 58.53 280 SER A N 1
ATOM 2285 C CA . SER A 1 280 ? 30.970 2.652 -50.030 1.00 58.53 280 SER A CA 1
ATOM 2286 C C . SER A 1 280 ? 31.555 4.072 -49.933 1.00 58.53 280 SER A C 1
ATOM 2288 O O . SER A 1 280 ? 31.329 4.867 -50.847 1.00 58.53 280 SER A O 1
ATOM 2290 N N . GLU A 1 281 ? 32.254 4.385 -48.835 1.00 50.06 281 GLU A N 1
ATOM 2291 C CA . GLU A 1 281 ? 33.034 5.617 -48.616 1.00 50.06 281 GLU A CA 1
ATOM 2292 C C . GLU A 1 281 ? 34.498 5.417 -49.033 1.00 50.06 281 GLU A C 1
ATOM 2294 O O . GLU A 1 281 ? 35.074 6.377 -49.595 1.00 50.06 281 GLU A O 1
#

Sequence (281 aa):
MINEVILSRLDELIGDYDTPFFKYLLYSYDLSLEECELIVSKLKDDISDDVISSDDNLVEVIEEYFRQKCIETEKRDKLEYLSFLMNSESDFYVKFLAKYDVSSRDLDIIYNKIDGKITNENISDFEIKRSLEYYFSNAVKQDSYIRSLEHIVGNNYDSLTVERVKREYPNIYDGDIIEITNELYAEILDGKNFTSIKDAFFDKVMRKSESKKAEAIYKWESLVLGNGDSFNKLLETKHLTLGDGEVIKKDVRSKILNGLICADKINGAFLTMLCINYGSE

pLDDT: mean 84.4, std 9.16, range [47.56, 96.19]

Foldseek 3Di:
DLLVVLLVVLCVQPVVCPHPNNVCLCVVLVDDPVVVVVLSVVVNVCSVVCVDDSVDPSSVVSVVSSVVSSLVVLLVVVLVVLVLCLDCPHPNCVVQVVVQPADPVLSVVLSVVLNVCCVPPVDDPVVSSVSSNVSSVLRSQLVVLLVLLCQCQPPPHPVVLVVVLCVQQVLDDNVQLVVLSVVSNVCSVVSDDDPDSSVSSVVSSVVVSVVFLVLQVVLQCCVVVPPDCLLVVLCVVLVHDVVVVVVLSVVSNVCSVVSVDTNVCRDSVNSNVSSNVSSVD